Protein AF-0000000084986086 (afdb_homodimer)

Foldseek 3Di:
DVVLVVLVVVLVVLCVVLVLVCVLCVDPQLVVLVVQQVVVPDQQADFLVVSCVSGVDDSVVSVVSLVSCVVSQQWDWDDDPPTIGIDGDHDPVSVVSVVVSVVSVVVSVVPDDPPVDPPVPPD/DVVLVVLVVVLVVLCVLLVLVCVLCVDPQLVVLVVQQVVVPDPQADFLVVSCVSGVDDSVVSVVSLVSCVVSQQWDWDDDPPTIGIDGDHDPVSVVSVVVSVVSVVVSVVPDPPPVDPPVPPD

pLDDT: mean 87.21, std 11.73, range [40.69, 96.69]

Nearest PDB structures (foldseek):
  6j05-assembly1_A  TM=7.414E-01  e=7.200E-05  Acidithiobacillus ferrooxidans
  3pqj-assembly2_C  TM=6.825E-01  e=1.071E-03  Xylella fastidiosa
  3cuo-assembly2_C  TM=6.624E-01  e=1.214E-03  unclassified
  3ov8-assembly1_A  TM=6.265E-01  e=2.006E-03  Archaeoglobus fulgidus
  2nnn-assembly4_G  TM=4.877E-01  e=2.578E-03  Pseudomonas aeruginosa

Organism: NCBI:txid537013

Secondary structure (DSSP, 8-state):
-HHHHHHHHHHHHHHHHTHHHHHHH--HHHHHHHHHHHHTT-TT-B-HHHHHHHSSS-HHHHHHHHHHHHHTTSEEEEEETTEEEEEE---HHHHHHHHHHHHHHHHHHHHS---SSTHHHH-/-HHHHHHHHHHHHHHHHTHHHHHHH--HHHHHHHHHHHHTT-TT-B-HHHHHHHSSS-HHHHHHHHHHHHHTTSEEEEEETTEEEEEE---HHHHHHHHHHHHHHHHHHHHS---SSGGGGG-

InterPro domains:
  IPR001845 HTH ArsR-type DNA-binding domain [PF01022] (48-75)
  IPR001845 HTH ArsR-type DNA-binding domain [PR00778] (22-37)
  IPR001845 HTH ArsR-type DNA-binding domain [PR00778] (58-73)
  IPR001845 HTH ArsR-type DNA-binding domain [PR00778] (73-88)
  IPR001845 HTH ArsR-type DNA-binding domain [PS50987] (11-109)
  IPR001845 HTH ArsR-type DNA-binding dom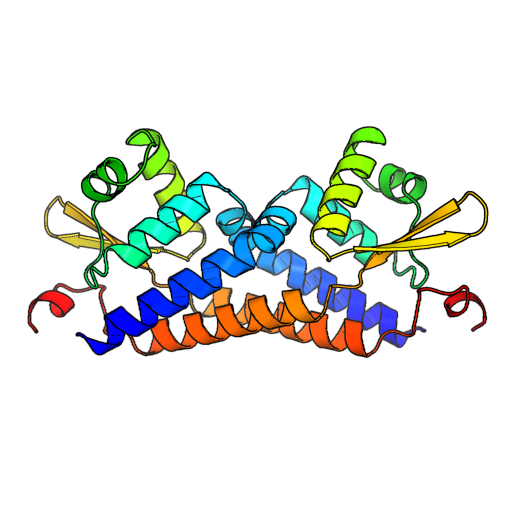ain [SM00418] (20-104)
  IPR011991 ArsR-like helix-turn-helix domain [cd00090] (22-107)
  IPR036388 Winged helix-like DNA-binding domain superfamily [G3DSA:1.10.10.10] (2-119)
  IPR036390 Winged helix DNA-binding domain superfamily [SSF46785] (15-91)
  IPR051081 HTH-type Metal-responsive Transcriptional Regulators [PTHR33154] (16-106)

Sequence (246 aa):
MSDHNEEIRQLAKEFESCQKILLALGDENRQHLMLEMMRMEDCGGVRVGTITEKTNLSRPAVSHHIQILKDAGILKMRREGTKNYYYFDADMDSLNRLLQMLEHAKRVMESLPDRSGNTCLQKMSDHNEEIRQLAKEFESCQKILLALGDENRQHLMLEMMRMEDCGGVRVGTITEKTNLSRPAVSHHIQILKDAGILKMRREGTKNYYYFDADMDSLNRLLQMLEHAKRVMESLPDRSGNTCLQK

Solvent-accessible surface area (backbone atoms only — not comparable to full-atom values): 13386 Å² total; per-residue (Å²): 116,72,66,59,41,53,54,38,44,53,48,40,54,45,47,62,74,37,45,61,50,34,39,52,55,16,34,72,68,45,43,49,50,50,44,52,56,41,66,64,59,48,78,64,26,47,35,69,69,60,52,27,72,76,42,97,49,53,60,68,55,48,53,5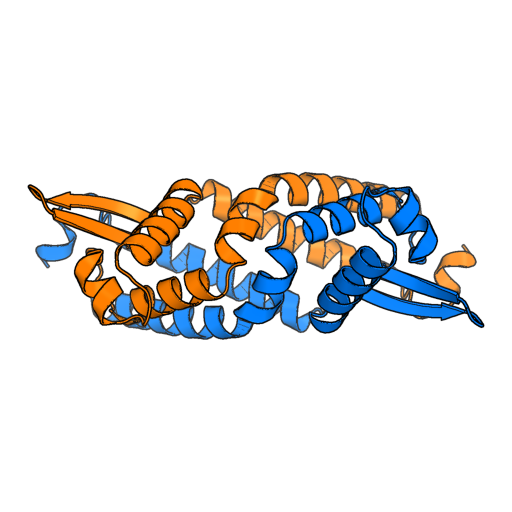0,45,50,50,48,34,32,74,51,28,42,30,40,74,28,74,56,90,93,44,59,22,37,32,85,43,57,38,61,66,60,51,49,50,45,51,51,40,52,53,49,49,52,51,51,56,70,67,48,74,73,47,75,53,79,53,57,69,74,108,118,72,66,59,41,52,52,38,44,54,48,40,54,45,47,62,74,37,45,62,49,36,39,52,54,17,34,72,67,46,44,49,50,50,44,52,56,41,66,63,59,49,79,63,26,45,36,68,68,60,52,28,73,74,41,97,49,53,60,69,55,46,53,49,45,50,49,49,32,34,75,52,29,41,30,41,76,27,74,56,91,92,42,58,23,38,33,84,45,59,38,62,66,61,53,47,50,44,51,50,40,53,53,49,50,53,51,51,54,70,66,49,74,74,46,75,51,78,54,56,71,74,108

Structure (mmCIF, N/CA/C/O backbone):
data_AF-0000000084986086-model_v1
#
loop_
_entity.id
_entity.type
_entity.pdbx_description
1 polymer 'Transcriptional regulator, ArsR family'
#
loop_
_atom_site.group_PDB
_atom_site.id
_atom_site.type_symbol
_atom_site.label_atom_id
_atom_site.label_alt_id
_atom_site.label_comp_id
_atom_site.label_asym_id
_atom_site.label_entity_id
_atom_site.label_seq_id
_atom_site.pdbx_PDB_ins_code
_atom_site.Cartn_x
_atom_site.Cartn_y
_atom_site.Cartn_z
_atom_site.occupancy
_atom_site.B_iso_or_equiv
_atom_site.auth_seq_id
_atom_site.auth_comp_id
_atom_site.auth_asym_id
_atom_site.auth_atom_id
_atom_site.pdbx_PDB_model_num
ATOM 1 N N . MET A 1 1 ? -13.336 19.875 17.719 1 47.59 1 MET A N 1
ATOM 2 C CA . MET A 1 1 ? -11.914 19.906 17.406 1 47.59 1 MET A CA 1
ATOM 3 C C . MET A 1 1 ? -11.188 18.719 18.016 1 47.59 1 MET A C 1
ATOM 5 O O . MET A 1 1 ? -10.312 18.125 17.375 1 47.59 1 MET A O 1
ATOM 9 N N . SER A 1 2 ? -11.617 18.422 19.375 1 57.56 2 SER A N 1
ATOM 10 C CA . SER A 1 2 ? -11.047 17.406 20.25 1 57.56 2 SER A CA 1
ATOM 11 C C . SER A 1 2 ? -11.25 16 19.688 1 57.56 2 SER A C 1
ATOM 13 O O . SER A 1 2 ? -10.312 15.203 19.656 1 57.56 2 SER A O 1
ATOM 15 N N . ASP A 1 3 ? -12.453 15.859 19.062 1 69.81 3 ASP A N 1
ATOM 16 C CA . ASP A 1 3 ? -12.906 14.531 18.656 1 69.81 3 ASP A CA 1
ATOM 17 C C . ASP A 1 3 ? -12.219 14.078 17.375 1 69.81 3 ASP A C 1
ATOM 19 O O . ASP A 1 3 ? -11.836 12.914 17.25 1 69.81 3 ASP A O 1
ATOM 23 N N . HIS A 1 4 ? -11.867 15.109 16.641 1 75.81 4 HIS A N 1
ATOM 24 C CA . HIS A 1 4 ? -11.227 14.734 15.383 1 75.81 4 HIS A CA 1
ATOM 25 C C . HIS A 1 4 ? -9.773 14.32 15.609 1 75.81 4 HIS A C 1
ATOM 27 O O . HIS A 1 4 ? -9.281 13.398 14.953 1 75.81 4 HIS A O 1
ATOM 33 N N . ASN A 1 5 ? -9.25 14.844 16.688 1 78.31 5 ASN A N 1
ATOM 34 C CA . ASN A 1 5 ? -7.871 14.5 17.016 1 78.31 5 ASN A CA 1
ATOM 35 C C . ASN A 1 5 ? -7.746 13.062 17.5 1 78.31 5 ASN A C 1
ATOM 37 O O . ASN A 1 5 ? -6.789 12.367 17.156 1 78.31 5 ASN A O 1
ATOM 41 N N . GLU A 1 6 ? -8.727 12.68 18.203 1 84.56 6 GLU A N 1
ATOM 42 C CA . GLU A 1 6 ? -8.711 11.297 18.688 1 84.56 6 GLU A CA 1
ATOM 43 C C . GLU A 1 6 ? -8.867 10.312 17.531 1 84.56 6 GLU A C 1
ATOM 45 O O . GLU A 1 6 ? -8.242 9.25 17.531 1 84.56 6 GLU A O 1
ATOM 50 N N . GLU A 1 7 ? -9.664 10.641 16.609 1 86.31 7 GLU A N 1
ATOM 51 C CA . GLU A 1 7 ? -9.883 9.781 15.453 1 86.31 7 GLU A CA 1
ATOM 52 C C . GLU A 1 7 ? -8.617 9.648 14.609 1 86.31 7 GLU A C 1
ATOM 54 O O . GLU A 1 7 ? -8.312 8.57 14.109 1 86.31 7 GLU A O 1
ATOM 59 N N . ILE A 1 8 ? -7.922 10.719 14.547 1 85.69 8 ILE A N 1
ATOM 60 C CA . ILE A 1 8 ? -6.695 10.703 13.766 1 85.69 8 ILE A CA 1
ATOM 61 C C . ILE A 1 8 ? -5.625 9.891 14.484 1 85.69 8 ILE A C 1
ATOM 63 O O . ILE A 1 8 ? -4.855 9.164 13.859 1 85.69 8 ILE A O 1
ATOM 67 N N . ARG A 1 9 ? -5.629 10 15.797 1 88.19 9 ARG A N 1
ATOM 68 C CA . ARG A 1 9 ? -4.691 9.211 16.594 1 88.19 9 ARG A CA 1
ATOM 69 C C . ARG A 1 9 ? -4.953 7.715 16.422 1 88.19 9 ARG A C 1
ATOM 71 O O . ARG A 1 9 ? -4.016 6.922 16.328 1 88.19 9 ARG A O 1
ATOM 78 N N . GLN A 1 10 ? -6.195 7.344 16.484 1 91.12 10 GLN A N 1
ATOM 79 C CA . GLN A 1 10 ? -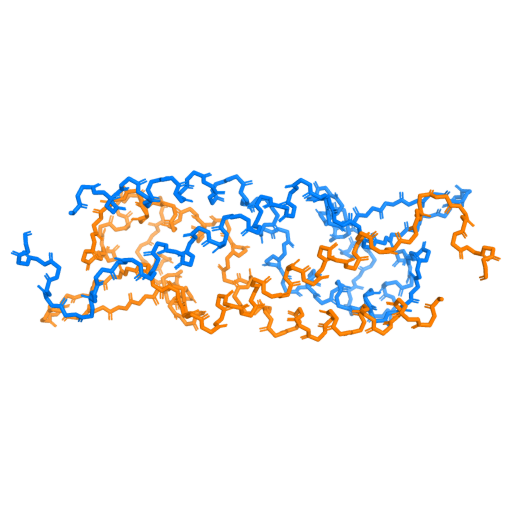6.559 5.945 16.281 1 91.12 10 GLN A CA 1
ATOM 80 C C . GLN A 1 10 ? -6.176 5.473 14.891 1 91.12 10 GLN A C 1
ATOM 82 O O . GLN A 1 10 ? -5.715 4.344 14.711 1 91.12 10 GLN A O 1
ATOM 87 N N . LEU A 1 11 ? -6.402 6.359 13.977 1 91.69 11 LEU A N 1
ATOM 88 C CA . LEU A 1 11 ? -6.035 6.039 12.602 1 91.69 11 LEU A CA 1
ATOM 89 C C . LEU A 1 11 ? -4.531 5.828 12.477 1 91.69 11 LEU A C 1
ATOM 91 O O . LEU A 1 11 ? -4.082 4.941 11.75 1 91.69 11 LEU A O 1
ATOM 95 N N . ALA A 1 12 ? -3.771 6.605 13.203 1 91.75 12 ALA A N 1
ATOM 96 C CA . ALA A 1 12 ? -2.318 6.469 13.195 1 91.75 12 ALA A CA 1
ATOM 97 C C . ALA A 1 12 ? -1.894 5.102 13.727 1 91.75 12 ALA A C 1
ATOM 99 O O . ALA A 1 12 ? -0.984 4.473 13.18 1 91.75 12 ALA A O 1
ATOM 100 N N . LYS A 1 13 ? -2.551 4.637 14.734 1 94.12 13 LYS A N 1
ATOM 101 C CA . LYS A 1 13 ? -2.262 3.32 15.297 1 94.12 13 LYS A CA 1
ATOM 102 C C . LYS A 1 13 ? -2.598 2.213 14.297 1 94.12 13 LYS A C 1
ATOM 104 O O . LYS A 1 13 ? -1.839 1.253 14.148 1 94.12 13 LYS A O 1
ATOM 109 N N . GLU A 1 14 ? -3.707 2.34 13.688 1 94.88 14 GLU A N 1
ATOM 110 C CA . GLU A 1 14 ? -4.117 1.375 12.68 1 94.88 14 GLU A CA 1
ATOM 111 C C . GLU A 1 14 ? -3.137 1.355 11.508 1 94.88 14 GLU A C 1
ATOM 113 O O . GLU A 1 14 ? -2.777 0.286 11.008 1 94.88 14 GLU A O 1
ATOM 118 N N . PHE A 1 15 ? -2.721 2.518 11.133 1 94.06 15 PHE A N 1
ATOM 119 C CA . PHE A 1 15 ? -1.751 2.631 10.047 1 94.06 15 PHE A CA 1
ATOM 120 C C . PHE A 1 15 ? -0.449 1.927 10.414 1 94.06 15 PHE A C 1
ATOM 122 O O . PHE A 1 15 ? 0.109 1.188 9.594 1 94.06 15 PHE A O 1
ATOM 129 N N . GLU A 1 16 ? -0.047 2.127 11.578 1 94.25 16 GLU A N 1
ATOM 130 C CA . GLU A 1 16 ? 1.182 1.502 12.062 1 94.25 16 GLU A CA 1
ATOM 131 C C . GLU A 1 16 ? 1.095 -0.019 11.984 1 94.25 16 GLU A C 1
ATOM 133 O O . GLU A 1 16 ? 2.074 -0.686 11.641 1 94.25 16 GLU A O 1
ATOM 138 N N . SER A 1 17 ? -0.02 -0.532 12.219 1 94.06 17 SER A N 1
ATOM 139 C CA . SER A 1 17 ? -0.217 -1.979 12.211 1 94.06 17 SER A CA 1
ATOM 140 C C . SER A 1 17 ? -0.244 -2.523 10.781 1 94.06 17 SER A C 1
ATOM 142 O O . SER A 1 17 ? -0.13 -3.732 10.578 1 94.06 17 SER A O 1
ATOM 144 N N . CYS A 1 18 ? -0.382 -1.659 9.789 1 94.5 18 CYS A N 1
ATOM 145 C CA . CYS A 1 18 ? -0.496 -2.094 8.398 1 94.5 18 CYS A CA 1
ATOM 146 C C . CYS A 1 18 ? 0.783 -1.793 7.629 1 94.5 18 CYS A C 1
ATOM 148 O O . CYS A 1 18 ? 0.854 -2.025 6.418 1 94.5 18 CYS A O 1
ATOM 150 N N . GLN A 1 19 ? 1.802 -1.283 8.258 1 93.44 19 GLN A N 1
ATOM 151 C CA . GLN A 1 19 ? 3 -0.808 7.574 1 93.44 19 GLN A CA 1
ATOM 152 C C . GLN A 1 19 ? 3.682 -1.938 6.809 1 93.44 19 GLN A C 1
ATOM 154 O O . GLN A 1 19 ? 4.133 -1.745 5.68 1 93.44 19 GLN A O 1
ATOM 159 N N . LYS A 1 20 ? 3.695 -3.141 7.371 1 91.5 20 LYS A N 1
ATOM 160 C CA . LYS A 1 20 ? 4.414 -4.258 6.766 1 91.5 20 LYS A CA 1
ATOM 161 C C . LYS A 1 20 ? 3.797 -4.648 5.426 1 91.5 20 LYS A C 1
ATOM 163 O O . LYS A 1 20 ? 4.512 -4.816 4.434 1 91.5 20 LYS A O 1
ATOM 168 N N . ILE A 1 21 ? 2.527 -4.812 5.41 1 93.44 21 ILE A N 1
ATOM 169 C CA . ILE A 1 21 ? 1.851 -5.227 4.184 1 93.44 21 ILE A CA 1
ATOM 170 C C . ILE A 1 21 ? 1.939 -4.109 3.146 1 93.44 21 ILE A C 1
ATOM 172 O O . ILE A 1 21 ? 2.098 -4.375 1.952 1 93.44 21 ILE A O 1
ATOM 176 N N . LEU A 1 22 ? 1.859 -2.867 3.586 1 95.19 22 LEU A N 1
ATOM 177 C CA . LEU A 1 22 ? 1.963 -1.745 2.658 1 95.19 22 LEU A CA 1
ATOM 178 C C . LEU A 1 22 ? 3.365 -1.656 2.066 1 95.19 22 LEU A C 1
ATOM 180 O O . LEU A 1 22 ? 3.525 -1.353 0.881 1 95.19 22 LEU A O 1
ATOM 184 N N . LEU A 1 23 ? 4.324 -1.955 2.883 1 95.25 23 LEU A N 1
ATOM 185 C CA . LEU A 1 23 ? 5.699 -1.984 2.396 1 95.25 23 LEU A CA 1
ATOM 186 C C . LEU A 1 23 ? 5.879 -3.07 1.341 1 95.25 23 LEU A C 1
ATOM 188 O O . LEU A 1 23 ? 6.52 -2.844 0.312 1 95.25 23 LEU A O 1
ATOM 192 N N . ALA A 1 24 ? 5.34 -4.16 1.603 1 94.5 24 ALA A N 1
ATOM 193 C CA . ALA A 1 24 ? 5.453 -5.281 0.674 1 94.5 24 ALA A CA 1
ATOM 194 C C . ALA A 1 24 ? 4.789 -4.957 -0.662 1 94.5 24 ALA A C 1
ATOM 196 O O . ALA A 1 24 ? 5.309 -5.312 -1.723 1 94.5 24 ALA A O 1
ATOM 197 N N . LEU A 1 25 ? 3.729 -4.246 -0.643 1 94.19 25 LEU A N 1
ATOM 198 C CA . LEU A 1 25 ? 2.963 -3.93 -1.845 1 94.19 25 LEU A CA 1
ATOM 199 C C . LEU A 1 25 ? 3.52 -2.691 -2.535 1 94.19 25 LEU A C 1
ATOM 201 O O . LEU A 1 25 ? 3.133 -2.377 -3.664 1 94.19 25 LEU A O 1
ATOM 205 N N . GLY A 1 26 ? 4.43 -1.999 -1.863 1 95.06 26 GLY A N 1
ATOM 206 C CA . GLY A 1 26 ? 4.867 -0.69 -2.32 1 95.06 26 GLY A CA 1
ATOM 207 C C . GLY A 1 26 ? 6.137 -0.741 -3.146 1 95.06 26 GLY A C 1
ATOM 208 O O . GLY A 1 26 ? 6.918 0.214 -3.154 1 95.06 26 GLY A O 1
ATOM 209 N N . ASP A 1 27 ? 6.434 -1.743 -3.803 1 94.69 27 ASP A N 1
ATOM 210 C CA . ASP A 1 27 ? 7.586 -1.892 -4.684 1 94.69 27 ASP A CA 1
ATOM 211 C C . ASP A 1 27 ? 7.145 -2.168 -6.121 1 94.69 27 ASP A C 1
ATOM 213 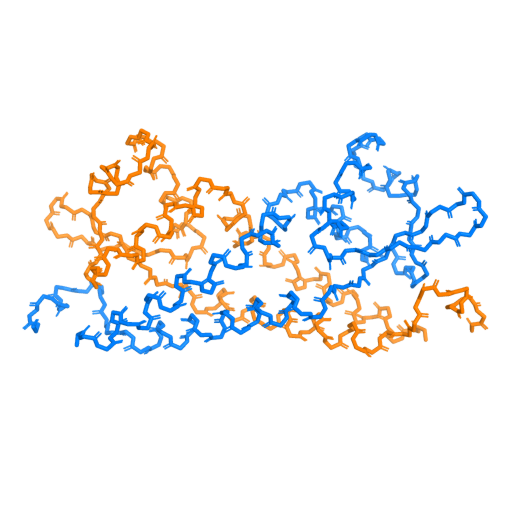O O . ASP A 1 27 ? 6.344 -3.072 -6.367 1 94.69 27 ASP A O 1
ATOM 217 N N . GLU A 1 28 ? 7.742 -1.386 -7.031 1 93.31 28 GLU A N 1
ATOM 218 C CA . GLU A 1 28 ? 7.301 -1.456 -8.422 1 93.31 28 GLU A CA 1
ATOM 219 C C . GLU A 1 28 ? 7.547 -2.842 -9.008 1 93.31 28 GLU A C 1
ATOM 221 O O . GLU A 1 28 ? 6.68 -3.4 -9.68 1 93.31 28 GLU A O 1
ATOM 226 N N . ASN A 1 29 ? 8.695 -3.363 -8.828 1 93.25 29 ASN A N 1
ATOM 227 C CA . ASN A 1 29 ? 9.023 -4.684 -9.359 1 93.25 29 ASN A CA 1
ATOM 228 C C . ASN A 1 29 ? 8.156 -5.77 -8.734 1 93.25 29 ASN A C 1
ATOM 230 O O . ASN A 1 29 ? 7.711 -6.691 -9.422 1 93.25 29 ASN A O 1
ATOM 234 N N . ARG A 1 30 ? 8 -5.656 -7.504 1 93.94 30 ARG A N 1
ATOM 235 C CA . ARG A 1 30 ? 7.168 -6.629 -6.812 1 93.94 30 ARG A CA 1
ATOM 236 C C . ARG A 1 30 ? 5.719 -6.547 -7.285 1 93.94 30 ARG A C 1
ATOM 238 O O . ARG A 1 30 ? 5.043 -7.57 -7.414 1 93.94 30 ARG A O 1
ATOM 245 N N . GLN A 1 31 ? 5.219 -5.348 -7.484 1 93.75 31 GLN A N 1
ATOM 246 C CA . GLN A 1 31 ? 3.875 -5.184 -8.031 1 93.75 31 GLN A CA 1
ATOM 247 C C . GLN A 1 31 ? 3.766 -5.816 -9.414 1 93.75 31 GLN A C 1
ATOM 249 O O . GLN A 1 31 ? 2.764 -6.461 -9.734 1 93.75 31 GLN A O 1
ATOM 254 N N . HIS A 1 32 ? 4.75 -5.582 -10.156 1 92.25 32 HIS A N 1
ATOM 255 C CA . HIS A 1 32 ? 4.766 -6.184 -11.492 1 92.25 32 HIS A CA 1
ATOM 256 C C . HIS A 1 32 ? 4.738 -7.703 -11.406 1 92.25 32 HIS A C 1
ATOM 258 O O . HIS A 1 32 ? 3.988 -8.359 -12.133 1 92.25 32 HIS A O 1
ATOM 264 N N . LEU A 1 33 ? 5.531 -8.203 -10.594 1 92.94 33 LEU A N 1
ATOM 265 C CA . LEU A 1 33 ? 5.578 -9.648 -10.375 1 92.94 33 LEU A CA 1
ATOM 266 C C . LEU A 1 33 ? 4.207 -10.18 -9.977 1 92.94 33 LEU A C 1
ATOM 268 O O . LEU A 1 33 ? 3.746 -11.188 -10.516 1 92.94 33 LEU A O 1
ATOM 272 N N . MET A 1 34 ? 3.586 -9.539 -9.078 1 91.12 34 MET A N 1
ATOM 273 C CA . MET A 1 34 ? 2.26 -9.938 -8.617 1 91.12 34 MET A CA 1
ATOM 274 C C . MET A 1 34 ? 1.258 -9.93 -9.766 1 91.12 34 MET A C 1
ATOM 276 O O . MET A 1 34 ? 0.467 -10.859 -9.914 1 91.12 34 MET A O 1
ATOM 280 N N . LEU A 1 35 ? 1.308 -8.891 -10.547 1 91.19 35 LEU A N 1
ATOM 281 C CA . LEU A 1 35 ? 0.401 -8.766 -11.68 1 91.19 35 LEU A CA 1
ATOM 282 C C . LEU A 1 35 ? 0.6 -9.922 -12.656 1 91.19 35 LEU A C 1
ATOM 284 O O . LEU A 1 35 ? -0.373 -10.523 -13.117 1 91.19 35 LEU A O 1
ATOM 288 N N . GLU A 1 36 ? 1.825 -10.25 -12.914 1 90.06 36 GLU A N 1
ATOM 289 C CA . GLU A 1 36 ? 2.127 -11.359 -13.82 1 90.06 36 GLU A CA 1
ATOM 290 C C . GLU A 1 36 ? 1.617 -12.68 -13.258 1 90.06 36 GLU A C 1
ATOM 292 O O . GLU A 1 36 ? 1.067 -13.5 -13.992 1 90.06 36 GLU A O 1
ATOM 2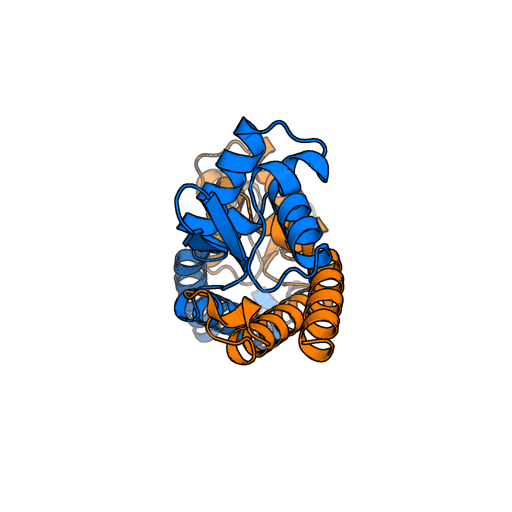97 N N . MET A 1 37 ? 1.806 -12.891 -12.031 1 89.38 37 MET A N 1
ATOM 298 C CA . MET A 1 37 ? 1.32 -14.109 -11.383 1 89.38 37 MET A CA 1
ATOM 299 C C . MET A 1 37 ? -0.197 -14.219 -11.5 1 89.38 37 MET A C 1
ATOM 301 O O . MET A 1 37 ? -0.727 -15.297 -11.766 1 89.38 37 MET A O 1
ATOM 305 N N . MET A 1 38 ? -0.85 -13.133 -11.273 1 86.31 38 MET A N 1
ATOM 306 C CA . MET A 1 38 ? -2.307 -13.117 -11.359 1 86.31 38 MET A CA 1
ATOM 307 C C . MET A 1 38 ? -2.775 -13.422 -12.781 1 86.31 38 MET A C 1
ATOM 309 O O . MET A 1 38 ? -3.785 -14.102 -12.969 1 86.31 38 MET A O 1
ATOM 313 N N . ARG A 1 39 ? -2.043 -13 -13.688 1 85.56 39 ARG A N 1
ATOM 314 C CA . ARG A 1 39 ? -2.418 -13.156 -15.086 1 85.56 39 ARG A CA 1
ATOM 315 C C . ARG A 1 39 ? -2.172 -14.586 -15.562 1 85.56 39 ARG A C 1
ATOM 317 O O . ARG A 1 39 ? -2.762 -15.031 -16.547 1 85.56 39 ARG A O 1
ATOM 324 N N . MET A 1 40 ? -1.286 -15.305 -14.984 1 83.75 40 MET A N 1
ATOM 325 C CA . MET A 1 40 ? -0.974 -16.688 -15.359 1 83.75 40 MET A CA 1
ATOM 326 C C . MET A 1 40 ? -2.137 -17.609 -15.023 1 83.75 40 MET A C 1
ATOM 328 O O . MET A 1 40 ? -2.236 -18.703 -15.578 1 83.75 40 MET A O 1
ATOM 332 N N . GLU A 1 41 ? -3.082 -17.234 -14.281 1 70.12 41 GLU A N 1
ATOM 333 C CA . GLU A 1 41 ? -4.344 -17.922 -13.992 1 70.12 41 GLU A CA 1
ATOM 334 C C . GLU A 1 41 ? -4.105 -19.359 -13.531 1 70.12 41 GLU A C 1
ATOM 336 O O . GLU A 1 41 ? -4.84 -20.266 -13.922 1 70.12 41 GLU A O 1
ATOM 341 N N . ASP A 1 42 ? -3.006 -19.625 -12.906 1 75.81 42 ASP A N 1
ATOM 342 C CA . ASP A 1 42 ? -2.762 -20.953 -12.375 1 75.81 42 ASP A CA 1
ATOM 343 C C . ASP A 1 42 ? -3.213 -21.062 -10.922 1 75.81 42 ASP A C 1
ATOM 345 O O . ASP A 1 42 ? -2.533 -20.578 -10.016 1 75.81 42 ASP A O 1
ATOM 349 N N . CYS A 1 43 ? -4.289 -21.688 -10.719 1 69.94 43 CYS A N 1
ATOM 350 C CA . CYS A 1 43 ? -4.91 -21.781 -9.406 1 69.94 43 CYS A CA 1
ATOM 351 C C . CYS A 1 43 ? -4.016 -22.547 -8.43 1 69.94 43 CYS A C 1
ATOM 353 O O . CYS A 1 43 ? -4.027 -22.266 -7.23 1 69.94 43 CYS A O 1
ATOM 355 N N . GLY A 1 44 ? -3.252 -23.422 -8.969 1 77.12 44 GLY A N 1
ATOM 356 C CA . GLY A 1 44 ? -2.404 -24.234 -8.102 1 77.12 44 GLY A CA 1
ATOM 357 C C . GLY A 1 44 ? -1.1 -23.547 -7.742 1 77.12 44 GLY A C 1
ATOM 358 O O . GLY A 1 44 ? -0.279 -24.109 -7.016 1 77.12 44 GLY A O 1
ATOM 359 N N . GLY A 1 45 ? -0.936 -22.406 -8.258 1 87.5 45 GLY A N 1
ATOM 360 C CA . GLY A 1 45 ? 0.288 -21.688 -7.961 1 87.5 45 GLY A CA 1
ATOM 361 C C . GLY A 1 45 ? 1.305 -21.734 -9.086 1 87.5 45 GLY A C 1
ATOM 362 O O . GLY A 1 45 ? 1.16 -22.531 -10.023 1 87.5 45 GLY A O 1
ATOM 363 N N . VAL A 1 46 ? 2.248 -20.891 -8.984 1 90.25 46 VAL A N 1
ATOM 364 C CA . VAL A 1 46 ? 3.254 -20.734 -10.031 1 90.25 46 VAL A CA 1
ATOM 365 C C . VAL A 1 46 ? 4.645 -20.969 -9.445 1 90.25 46 VAL A C 1
ATOM 367 O O . VAL A 1 46 ? 4.91 -20.609 -8.297 1 90.25 46 VAL A O 1
ATOM 370 N N . ARG A 1 47 ? 5.5 -21.547 -10.281 1 92.75 47 ARG A N 1
ATOM 371 C CA . ARG A 1 47 ? 6.871 -21.797 -9.852 1 92.75 47 ARG A CA 1
ATOM 372 C C . ARG A 1 47 ? 7.758 -20.594 -10.102 1 92.75 47 ARG A C 1
ATOM 374 O O . ARG A 1 47 ? 7.5 -19.797 -11.016 1 92.75 47 ARG A O 1
ATOM 381 N N . VAL A 1 48 ? 8.828 -20.484 -9.258 1 93.75 48 VAL A N 1
ATOM 382 C CA . VAL A 1 48 ? 9.75 -19.359 -9.359 1 93.75 48 VAL A CA 1
ATOM 383 C C . VAL A 1 48 ? 10.32 -19.281 -10.773 1 93.75 48 VAL A C 1
ATOM 385 O O . VAL A 1 48 ? 10.445 -18.188 -11.336 1 93.75 48 VAL A O 1
ATOM 388 N N . GLY A 1 49 ? 10.625 -20.438 -11.336 1 93.38 49 GLY A N 1
ATOM 389 C CA . GLY A 1 49 ? 11.164 -20.469 -12.688 1 93.38 49 GLY A CA 1
ATOM 390 C C . GLY A 1 49 ? 10.219 -19.891 -13.727 1 93.38 49 GLY A C 1
ATOM 391 O O . GLY A 1 49 ? 10.641 -19.141 -14.609 1 93.38 49 GLY A O 1
ATOM 392 N N . THR A 1 50 ? 8.977 -20.266 -13.656 1 92.25 50 THR A N 1
ATOM 393 C CA . THR A 1 50 ? 7.965 -19.766 -14.578 1 92.25 50 THR A CA 1
ATOM 394 C C . THR A 1 50 ? 7.797 -18.266 -14.438 1 92.25 50 THR A C 1
ATOM 396 O O . THR A 1 50 ? 7.695 -17.547 -15.438 1 92.25 50 THR A O 1
ATOM 399 N N . ILE A 1 51 ? 7.793 -17.75 -13.219 1 91.62 51 ILE A N 1
ATOM 400 C CA . ILE A 1 51 ? 7.672 -16.328 -12.945 1 91.62 51 ILE A CA 1
ATOM 401 C C . ILE A 1 51 ? 8.859 -15.57 -13.539 1 91.62 51 ILE A C 1
ATOM 403 O O . ILE A 1 51 ? 8.695 -14.516 -14.156 1 91.62 51 ILE A O 1
ATOM 407 N N . THR A 1 52 ? 10.008 -16.141 -13.383 1 94.06 52 THR A N 1
ATOM 408 C CA . THR A 1 52 ? 11.227 -15.539 -13.898 1 94.06 52 THR A CA 1
ATOM 409 C C . THR A 1 52 ? 11.156 -15.375 -15.414 1 94.06 52 THR A C 1
ATOM 411 O O . THR A 1 52 ? 11.555 -14.336 -15.945 1 94.06 52 THR A O 1
ATOM 414 N N . GLU A 1 53 ? 10.625 -16.312 -16.078 1 92.56 53 GLU A N 1
ATOM 415 C CA . GLU A 1 53 ? 10.508 -16.297 -17.547 1 92.56 53 GLU A CA 1
ATOM 416 C C . GLU A 1 53 ? 9.547 -15.211 -18 1 92.56 53 GLU A C 1
ATOM 418 O O . GLU A 1 53 ? 9.711 -14.641 -19.078 1 92.56 53 GLU A O 1
ATOM 423 N N . LYS A 1 54 ? 8.617 -14.891 -17.172 1 89.94 54 LYS A N 1
ATOM 424 C CA . LYS A 1 54 ? 7.57 -13.953 -17.562 1 89.94 54 LYS A CA 1
ATOM 425 C C . LYS A 1 54 ? 7.895 -12.531 -17.109 1 89.94 54 LYS A C 1
ATOM 427 O O . LYS A 1 54 ? 7.156 -11.594 -17.406 1 89.94 54 LYS A O 1
ATOM 432 N N . THR A 1 55 ? 8.898 -12.422 -16.344 1 89.75 55 THR A N 1
ATOM 433 C CA . THR A 1 55 ? 9.312 -11.109 -15.867 1 89.75 55 THR A CA 1
ATOM 434 C C . THR A 1 55 ? 10.703 -10.758 -16.375 1 89.75 55 THR A C 1
ATOM 436 O O . THR A 1 55 ? 11.414 -11.625 -16.891 1 89.75 55 THR A O 1
ATOM 439 N N . ASN A 1 56 ? 11.062 -9.586 -16.359 1 88.94 56 ASN A N 1
ATOM 440 C CA . ASN A 1 56 ? 12.391 -9.148 -16.766 1 88.94 56 ASN A CA 1
ATOM 441 C C . ASN A 1 56 ? 13.352 -9.117 -15.578 1 88.94 56 ASN A C 1
ATOM 443 O O . ASN A 1 56 ? 14.367 -8.414 -15.609 1 88.94 56 ASN A O 1
ATOM 447 N N . LEU A 1 57 ? 13.133 -9.867 -14.594 1 92.38 57 LEU A N 1
ATOM 448 C CA . LEU A 1 57 ? 13.953 -9.922 -13.391 1 92.38 57 LEU A CA 1
ATOM 449 C C . LEU A 1 57 ? 14.789 -11.195 -13.352 1 92.38 57 LEU A C 1
ATOM 451 O O . LEU A 1 57 ? 14.414 -12.203 -13.961 1 92.38 57 LEU A O 1
ATOM 455 N N . SER A 1 58 ? 15.898 -11.094 -12.672 1 95.06 58 SER A N 1
ATOM 456 C CA . SER A 1 58 ? 16.703 -12.281 -12.453 1 95.06 58 SER A CA 1
ATOM 457 C C . SER A 1 58 ? 16.016 -13.25 -11.492 1 95.06 58 SER A C 1
ATOM 459 O O . SER A 1 58 ? 15.141 -12.852 -10.727 1 95.06 58 SER A O 1
ATOM 461 N N . ARG A 1 59 ? 16.406 -14.516 -11.523 1 95.62 59 ARG A N 1
ATOM 462 C CA . ARG A 1 59 ? 15.828 -15.531 -10.641 1 95.62 59 ARG A CA 1
ATOM 463 C C . ARG A 1 59 ? 16.062 -15.18 -9.18 1 95.62 59 ARG A C 1
ATOM 465 O O . ARG A 1 59 ? 15.156 -15.289 -8.352 1 95.62 59 ARG A O 1
ATOM 472 N N . PRO A 1 60 ? 17.266 -14.695 -8.82 1 96.19 60 PRO A N 1
ATOM 473 C CA . PRO A 1 60 ? 17.453 -14.297 -7.418 1 96.19 60 PRO A CA 1
ATOM 474 C C . PRO A 1 60 ? 16.516 -13.164 -7 1 96.19 60 PRO A C 1
ATOM 476 O O . PRO A 1 60 ? 16.016 -13.156 -5.871 1 96.19 60 PRO A O 1
ATOM 479 N N . ALA A 1 61 ? 16.344 -12.188 -7.867 1 95.81 61 ALA A N 1
ATOM 480 C CA . ALA A 1 61 ? 15.453 -11.07 -7.57 1 95.81 61 ALA A CA 1
ATOM 481 C C . ALA A 1 61 ? 14.016 -11.555 -7.402 1 95.81 61 ALA A C 1
ATOM 483 O O . ALA A 1 61 ? 13.32 -11.141 -6.473 1 95.81 61 ALA A O 1
ATOM 484 N N . VAL A 1 62 ? 13.578 -12.398 -8.328 1 96.31 62 VAL A N 1
ATOM 485 C CA . VAL A 1 62 ? 12.234 -12.961 -8.25 1 96.31 62 VAL A CA 1
ATOM 486 C C . VAL A 1 62 ? 12.055 -13.703 -6.93 1 96.31 62 VAL A C 1
ATOM 488 O O . VAL A 1 62 ? 11.062 -13.516 -6.23 1 96.31 62 VAL A O 1
ATOM 491 N N . SER A 1 63 ? 13.008 -14.531 -6.59 1 96.25 63 SER A N 1
ATOM 492 C CA . SER A 1 63 ? 12.945 -15.281 -5.34 1 96.25 63 SER A CA 1
ATOM 493 C C . SER A 1 63 ? 12.859 -14.352 -4.137 1 96.25 63 SER A C 1
ATOM 495 O O . SER A 1 63 ? 12.078 -14.594 -3.215 1 96.25 63 SER A O 1
ATOM 497 N N . HIS A 1 64 ? 13.617 -13.32 -4.207 1 96.69 64 HIS A N 1
ATOM 498 C CA . HIS A 1 64 ? 13.617 -12.336 -3.125 1 96.69 64 HIS A CA 1
ATOM 499 C C . HIS A 1 64 ? 12.25 -11.688 -2.979 1 96.69 64 HIS A C 1
ATOM 501 O O . HIS A 1 64 ? 11.711 -11.602 -1.871 1 96.69 64 HIS A O 1
ATOM 507 N N . HIS A 1 65 ? 11.711 -11.219 -4.047 1 96.12 65 HIS A N 1
ATOM 508 C CA . HIS A 1 65 ? 10.414 -10.562 -4.023 1 96.12 65 HIS A CA 1
ATOM 509 C C . HIS A 1 65 ? 9.32 -11.523 -3.557 1 96.12 65 HIS A C 1
ATOM 511 O O . HIS A 1 65 ? 8.43 -11.133 -2.791 1 96.12 65 HIS A O 1
ATOM 517 N N . ILE A 1 66 ? 9.391 -12.719 -3.973 1 95.69 66 ILE A N 1
ATOM 518 C CA . ILE A 1 66 ? 8.43 -13.742 -3.578 1 95.69 66 ILE A CA 1
ATOM 519 C C . ILE A 1 66 ? 8.5 -13.961 -2.068 1 95.69 66 ILE A C 1
ATOM 521 O O . ILE A 1 66 ? 7.469 -14.047 -1.397 1 95.69 66 ILE A O 1
ATOM 525 N N . GLN A 1 67 ? 9.688 -14.039 -1.569 1 96.38 67 GLN A N 1
ATOM 526 C CA . GLN A 1 67 ? 9.859 -14.234 -0.134 1 96.38 67 GLN A CA 1
ATOM 527 C C . GLN A 1 67 ? 9.258 -13.078 0.659 1 96.38 67 GLN A C 1
ATOM 529 O O . GLN A 1 67 ? 8.617 -13.289 1.689 1 96.38 67 GLN A O 1
ATOM 534 N N . ILE A 1 68 ? 9.492 -11.883 0.246 1 95.81 68 ILE A N 1
ATOM 535 C CA . ILE A 1 68 ? 8.945 -10.695 0.902 1 95.81 68 ILE A CA 1
ATOM 536 C C . ILE A 1 68 ? 7.422 -10.766 0.906 1 95.81 68 ILE A C 1
ATOM 538 O O . ILE A 1 68 ? 6.785 -10.508 1.933 1 95.81 68 ILE A O 1
ATOM 542 N N . LEU A 1 69 ? 6.836 -11.102 -0.22 1 94.69 69 LEU A N 1
ATOM 543 C CA . LEU A 1 69 ? 5.387 -11.195 -0.345 1 94.69 69 LEU A CA 1
ATOM 544 C C . LEU A 1 69 ? 4.832 -12.312 0.537 1 94.69 69 LEU A C 1
ATOM 546 O O . LEU A 1 69 ? 3.785 -12.148 1.164 1 94.69 69 LEU A O 1
ATOM 550 N N . LYS A 1 70 ? 5.551 -13.375 0.583 1 94.12 70 LYS A N 1
ATOM 551 C CA . LYS A 1 70 ? 5.156 -14.492 1.434 1 94.12 70 LYS A CA 1
ATOM 552 C C . LYS A 1 70 ? 5.211 -14.109 2.908 1 94.12 70 LYS A C 1
ATOM 554 O O . LYS A 1 70 ? 4.266 -14.359 3.658 1 94.12 70 LYS A O 1
ATOM 559 N N . ASP A 1 71 ? 6.266 -13.469 3.336 1 93.88 71 ASP A N 1
ATOM 560 C CA . ASP A 1 71 ? 6.453 -13.055 4.723 1 93.88 71 ASP A CA 1
ATOM 561 C C . ASP A 1 71 ? 5.402 -12.031 5.141 1 93.88 71 ASP A C 1
ATOM 563 O O . ASP A 1 71 ? 5.016 -11.961 6.309 1 93.88 71 ASP A O 1
ATOM 567 N N . ALA A 1 72 ? 4.965 -11.289 4.211 1 93 72 ALA A N 1
ATOM 568 C CA . ALA A 1 72 ? 3.951 -10.266 4.469 1 93 72 ALA A CA 1
ATOM 569 C C . ALA A 1 72 ? 2.553 -10.875 4.488 1 93 72 ALA A C 1
ATOM 571 O O . ALA A 1 72 ? 1.569 -10.188 4.77 1 93 72 ALA A O 1
ATOM 572 N N . GLY A 1 73 ? 2.434 -12.125 4.102 1 91.69 73 GLY A N 1
ATOM 573 C CA . GLY A 1 73 ? 1.158 -12.828 4.137 1 91.69 73 GLY A CA 1
ATOM 574 C C . GLY A 1 73 ? 0.347 -12.648 2.867 1 91.69 73 GLY A C 1
ATOM 575 O O . GLY A 1 73 ? -0.874 -12.82 2.875 1 91.69 73 GLY A O 1
ATOM 576 N N . ILE A 1 74 ? 0.915 -12.32 1.819 1 91.5 74 ILE A N 1
ATOM 577 C CA . ILE A 1 74 ? 0.226 -12.07 0.558 1 91.5 74 ILE A CA 1
ATOM 578 C C . ILE A 1 74 ? 0.252 -13.328 -0.303 1 91.5 74 ILE A C 1
ATOM 580 O O . ILE A 1 74 ? -0.739 -13.664 -0.957 1 91.5 74 ILE A O 1
ATOM 584 N N . LEU A 1 75 ? 1.361 -13.969 -0.262 1 92.12 75 LEU A N 1
ATOM 585 C CA . LEU A 1 75 ? 1.502 -15.227 -0.993 1 92.12 75 LEU A CA 1
ATOM 586 C C . LEU A 1 75 ? 1.612 -16.406 -0.032 1 92.12 75 LEU A C 1
ATOM 588 O O . LEU A 1 75 ? 2.115 -16.25 1.084 1 92.12 75 LEU A O 1
ATOM 592 N N . LYS A 1 76 ? 1.19 -17.5 -0.486 1 91.25 76 LYS A N 1
ATOM 593 C CA . LYS A 1 76 ? 1.428 -18.781 0.175 1 91.25 76 LYS A CA 1
ATOM 594 C C . LYS A 1 76 ? 2.191 -19.734 -0.737 1 91.25 76 LYS A C 1
ATOM 596 O O . LYS A 1 76 ? 2.363 -19.453 -1.927 1 91.25 76 LYS A O 1
ATOM 601 N N . MET A 1 77 ? 2.654 -20.766 -0.066 1 92.06 77 MET A N 1
ATOM 602 C CA . MET A 1 77 ? 3.471 -21.719 -0.813 1 92.06 77 MET A CA 1
ATOM 603 C C . MET A 1 77 ? 3.018 -23.156 -0.544 1 92.06 77 MET A C 1
ATOM 605 O O . MET A 1 77 ? 2.711 -23.516 0.595 1 92.06 77 MET A O 1
ATOM 609 N N . ARG A 1 78 ? 2.875 -23.906 -1.547 1 90.19 78 ARG A N 1
ATOM 610 C CA . ARG A 1 78 ? 2.684 -25.344 -1.421 1 90.19 78 ARG A CA 1
ATOM 611 C C . ARG A 1 78 ? 3.84 -26.109 -2.057 1 90.19 78 ARG A C 1
ATOM 613 O O . ARG A 1 78 ? 4.43 -25.656 -3.035 1 90.19 78 ARG A O 1
ATOM 620 N N . ARG A 1 79 ? 4.035 -27.281 -1.48 1 90.5 79 ARG A N 1
ATOM 621 C CA . ARG A 1 79 ? 5.156 -28.094 -1.949 1 90.5 79 ARG A CA 1
ATOM 622 C C . ARG A 1 79 ? 4.664 -29.391 -2.562 1 90.5 79 ARG A C 1
ATOM 624 O O . ARG A 1 79 ? 3.768 -30.047 -2.021 1 90.5 79 ARG A O 1
ATOM 631 N N . GLU A 1 80 ? 5.176 -29.672 -3.68 1 88.62 80 GLU A N 1
ATOM 632 C CA . GLU A 1 80 ? 4.996 -30.969 -4.332 1 88.62 80 GLU A CA 1
ATOM 633 C C . GLU A 1 80 ? 6.34 -31.609 -4.668 1 88.62 80 GLU A C 1
ATOM 635 O O . GLU A 1 80 ? 6.965 -31.266 -5.672 1 88.62 80 GLU A O 1
ATOM 640 N N . GLY A 1 81 ? 6.648 -32.594 -3.877 1 91.25 81 GLY A N 1
ATOM 641 C CA . GLY A 1 81 ? 7.992 -33.125 -4.035 1 91.25 81 GLY A CA 1
ATOM 642 C C . GLY A 1 81 ? 9.078 -32.094 -3.779 1 91.25 81 GLY A C 1
ATOM 643 O O . GLY A 1 81 ? 9.141 -31.516 -2.697 1 91.25 81 GLY A O 1
ATOM 644 N N . THR A 1 82 ? 9.875 -31.812 -4.84 1 90.56 82 THR A N 1
ATOM 645 C CA . THR A 1 82 ? 10.953 -30.828 -4.719 1 90.56 82 THR A CA 1
ATOM 646 C C . THR A 1 82 ? 10.539 -29.5 -5.348 1 90.56 82 THR A C 1
ATOM 648 O O . THR A 1 82 ? 11.344 -28.578 -5.422 1 90.56 82 THR A O 1
ATOM 651 N N . LYS A 1 83 ? 9.297 -29.453 -5.77 1 92.06 83 LYS A N 1
ATOM 652 C CA . LYS A 1 83 ? 8.812 -28.266 -6.473 1 92.06 83 LYS A CA 1
ATOM 653 C C . LYS A 1 83 ? 7.984 -27.375 -5.543 1 92.06 83 LYS A C 1
ATOM 655 O O . LYS A 1 83 ? 7.133 -27.875 -4.801 1 92.06 83 LYS A O 1
ATOM 660 N N . ASN A 1 84 ? 8.352 -26.047 -5.539 1 93.38 84 ASN A N 1
ATOM 661 C CA . ASN A 1 84 ? 7.582 -25.062 -4.785 1 93.38 84 ASN A CA 1
ATOM 662 C C . ASN A 1 84 ? 6.656 -24.266 -5.695 1 93.38 84 ASN A C 1
ATOM 664 O O . ASN A 1 84 ? 7.09 -23.75 -6.727 1 93.38 84 A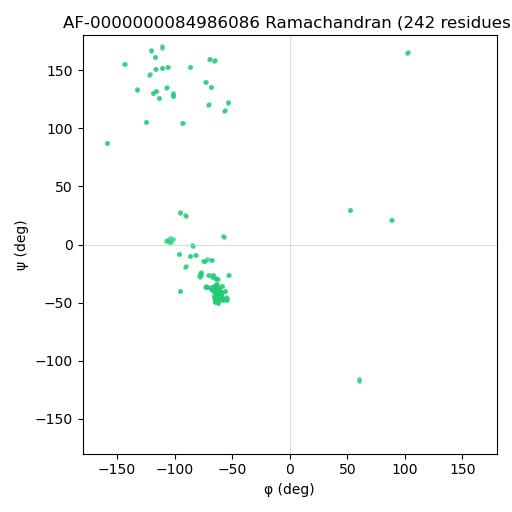SN A O 1
ATOM 668 N N . TYR A 1 85 ? 5.348 -24.25 -5.285 1 92.69 85 TYR A N 1
ATOM 669 C CA . TYR A 1 85 ? 4.34 -23.484 -6.008 1 92.69 85 TYR A CA 1
ATOM 670 C C . TYR A 1 85 ? 3.812 -22.328 -5.152 1 92.69 85 TYR A C 1
ATOM 672 O O . TYR A 1 85 ? 3.355 -22.547 -4.027 1 92.69 85 TYR A O 1
ATOM 680 N N . TYR A 1 86 ? 3.893 -21.125 -5.727 1 92.56 86 TYR A N 1
ATOM 681 C CA . TYR A 1 86 ? 3.451 -19.938 -5.008 1 92.56 86 TYR A CA 1
ATOM 682 C C . TYR A 1 86 ? 2.135 -19.422 -5.574 1 92.56 86 TYR A C 1
ATOM 684 O O . TYR A 1 86 ? 1.935 -19.406 -6.789 1 92.56 86 TYR A O 1
ATOM 692 N N . TYR A 1 87 ? 1.24 -19.078 -4.676 1 87.5 87 TYR A N 1
ATOM 693 C CA . TYR A 1 87 ? -0.071 -18.609 -5.109 1 87.5 87 TYR A CA 1
ATOM 694 C C . TYR A 1 87 ? -0.588 -17.516 -4.191 1 87.5 87 TYR A C 1
ATOM 696 O O . TYR A 1 87 ? -0.175 -17.422 -3.031 1 87.5 87 TYR A O 1
ATOM 704 N N . PHE A 1 88 ? -1.452 -16.719 -4.734 1 84.69 88 PHE A N 1
ATOM 705 C CA . PHE A 1 88 ? -2.053 -15.633 -3.984 1 84.69 88 PHE A CA 1
ATOM 706 C C . PHE A 1 88 ? -3.025 -16.156 -2.938 1 84.69 88 PHE A C 1
ATOM 708 O O . PHE A 1 88 ? -3.924 -16.938 -3.256 1 84.69 88 PHE A O 1
ATOM 715 N N . ASP A 1 89 ? -2.801 -15.891 -1.804 1 82.12 89 ASP A N 1
ATOM 716 C CA . ASP A 1 89 ? -3.678 -16.156 -0.668 1 82.12 89 ASP A CA 1
ATOM 717 C C . ASP A 1 89 ? -3.334 -15.258 0.516 1 82.12 89 ASP A C 1
ATOM 719 O O . ASP A 1 89 ? -2.562 -15.641 1.395 1 82.12 89 ASP A O 1
ATOM 723 N N . ALA A 1 90 ? -3.953 -14.148 0.441 1 81 90 ALA A N 1
ATOM 724 C CA . ALA A 1 90 ? -3.627 -13.156 1.468 1 81 90 ALA A CA 1
ATOM 725 C C . ALA A 1 90 ? -4.133 -13.602 2.836 1 81 90 ALA A C 1
ATOM 727 O O . ALA A 1 90 ? -5.219 -14.18 2.947 1 81 90 ALA A O 1
ATOM 728 N N . ASP A 1 91 ? -3.234 -13.414 3.791 1 86.38 91 ASP A N 1
ATOM 729 C CA . ASP A 1 91 ? -3.674 -13.602 5.172 1 86.38 91 ASP A CA 1
ATOM 730 C C . ASP A 1 91 ? -4.906 -12.75 5.473 1 86.38 91 ASP A C 1
ATOM 732 O O . ASP A 1 91 ? -4.859 -11.523 5.375 1 86.38 91 ASP A O 1
ATOM 736 N N . MET A 1 92 ? -5.91 -13.422 5.855 1 87.12 92 MET A N 1
ATOM 737 C CA . MET A 1 92 ? -7.203 -12.766 6.023 1 87.12 92 MET A CA 1
ATOM 738 C C . MET A 1 92 ? -7.145 -11.719 7.133 1 87.12 92 MET A C 1
ATOM 740 O O . MET A 1 92 ? -7.789 -10.672 7.043 1 87.12 92 MET A O 1
ATOM 744 N N . ASP A 1 93 ? -6.383 -12.008 8.133 1 90 93 ASP A N 1
ATOM 745 C CA . ASP A 1 93 ? -6.273 -11.055 9.234 1 90 93 ASP A CA 1
ATOM 746 C C . ASP A 1 93 ? -5.613 -9.758 8.773 1 90 93 ASP A C 1
ATOM 748 O O . ASP A 1 93 ? -6.098 -8.672 9.078 1 90 93 ASP A O 1
ATOM 752 N N . SER A 1 94 ? -4.559 -9.93 8.094 1 90.25 94 SER A N 1
ATOM 753 C CA . SER A 1 94 ? -3.848 -8.758 7.59 1 90.25 94 SER A CA 1
ATOM 754 C C . SER A 1 94 ? -4.703 -7.973 6.605 1 90.25 94 SER A C 1
ATOM 756 O O . SER A 1 94 ? -4.742 -6.738 6.656 1 90.25 94 SER A O 1
ATOM 758 N N . LEU A 1 95 ? -5.344 -8.672 5.734 1 91.69 95 LEU A N 1
ATOM 759 C CA . LEU A 1 95 ? -6.215 -8.031 4.754 1 91.69 95 LEU A CA 1
ATOM 760 C C . LEU A 1 95 ? -7.355 -7.293 5.445 1 91.69 95 LEU A C 1
ATOM 762 O O . LEU A 1 95 ? -7.68 -6.16 5.078 1 91.69 95 LEU A O 1
ATOM 766 N N . ASN A 1 96 ? -7.914 -7.895 6.441 1 93.62 96 ASN A N 1
ATOM 767 C CA . ASN A 1 96 ? -9.016 -7.277 7.172 1 93.62 96 ASN A CA 1
ATOM 768 C C . ASN A 1 96 ? -8.555 -6.031 7.926 1 93.62 96 ASN A C 1
ATOM 770 O O . ASN A 1 96 ? -9.281 -5.039 7.996 1 93.62 96 ASN A O 1
ATOM 774 N N . ARG A 1 97 ? -7.449 -6.129 8.469 1 94.06 97 ARG A N 1
ATOM 775 C CA . ARG A 1 97 ? -6.902 -4.965 9.156 1 94.06 97 ARG A CA 1
ATOM 776 C C . ARG A 1 97 ? -6.707 -3.799 8.195 1 94.06 97 ARG A C 1
ATOM 778 O O . ARG A 1 97 ? -7.02 -2.654 8.523 1 94.06 97 ARG A O 1
ATOM 785 N N . LEU A 1 98 ? -6.191 -4.094 7.051 1 94.56 98 LEU A N 1
ATOM 786 C CA . LEU A 1 98 ? -5.988 -3.074 6.031 1 94.56 98 LEU A CA 1
ATOM 787 C C . LEU A 1 98 ? -7.316 -2.461 5.602 1 94.56 98 LEU A C 1
ATOM 789 O O . LEU A 1 98 ? -7.438 -1.237 5.504 1 94.56 98 LEU A O 1
ATOM 793 N N . LEU A 1 99 ? -8.266 -3.299 5.371 1 95.62 99 LEU A N 1
ATOM 794 C CA . LEU A 1 99 ? -9.594 -2.846 4.977 1 95.62 99 LEU A CA 1
ATOM 795 C C . LEU A 1 99 ? -10.203 -1.95 6.051 1 95.62 99 LEU A C 1
ATOM 797 O O . LEU A 1 99 ? -10.742 -0.885 5.746 1 95.62 99 LEU A O 1
ATOM 801 N N . GLN A 1 100 ? -10.094 -2.396 7.199 1 95.81 100 GLN A N 1
ATOM 802 C CA . GLN A 1 100 ? -10.648 -1.638 8.312 1 95.81 100 GLN A CA 1
ATOM 803 C C . GLN A 1 100 ? -9.977 -0.274 8.445 1 95.81 100 GLN A C 1
ATOM 805 O O . GLN A 1 100 ? -10.648 0.737 8.656 1 95.81 100 GLN A O 1
ATOM 810 N N . MET A 1 101 ? -8.742 -0.321 8.367 1 95.62 101 MET A N 1
ATOM 811 C CA . MET A 1 101 ? -7.996 0.93 8.453 1 95.62 101 MET A CA 1
ATOM 812 C C . MET A 1 101 ? -8.414 1.893 7.348 1 95.62 101 MET A C 1
ATOM 814 O O . MET A 1 101 ? -8.656 3.072 7.605 1 95.62 101 MET A O 1
ATOM 818 N N . LEU A 1 102 ? -8.492 1.453 6.152 1 94.69 102 LEU A N 1
ATOM 819 C CA . LEU A 1 102 ? -8.852 2.303 5.023 1 94.69 102 LEU A CA 1
ATOM 820 C C . LEU A 1 102 ? -10.281 2.822 5.168 1 94.69 102 LEU A C 1
ATOM 822 O O . LEU A 1 102 ? -10.57 3.965 4.801 1 94.69 102 LEU A O 1
ATOM 826 N N . GLU A 1 103 ? -11.141 1.963 5.617 1 95.44 103 GLU A N 1
ATOM 827 C CA . GLU A 1 103 ? -12.508 2.396 5.871 1 95.44 103 GLU A CA 1
ATOM 828 C C . GLU A 1 103 ? -12.555 3.5 6.926 1 95.44 103 GLU A C 1
ATOM 830 O O . GLU A 1 103 ? -13.297 4.473 6.785 1 95.44 103 GLU A O 1
ATOM 835 N N . HIS A 1 104 ? -11.797 3.279 7.941 1 94.44 104 HIS A N 1
ATOM 836 C CA . HIS A 1 104 ? -11.719 4.305 8.977 1 94.44 104 HIS A CA 1
ATOM 837 C C . HIS A 1 104 ? -11.141 5.605 8.422 1 94.44 104 HIS A C 1
ATOM 839 O O . HIS A 1 104 ? -11.641 6.688 8.727 1 94.44 104 HIS A O 1
ATOM 845 N N . ALA A 1 105 ? -10.117 5.52 7.66 1 92.19 105 ALA A N 1
ATOM 846 C CA . ALA A 1 105 ? -9.539 6.699 7.023 1 92.19 105 ALA A CA 1
ATOM 847 C C . ALA A 1 105 ? -10.594 7.453 6.211 1 92.19 105 ALA A C 1
ATOM 849 O O . ALA A 1 105 ? -10.688 8.68 6.293 1 92.19 105 ALA A O 1
ATOM 850 N N . LYS A 1 106 ? -11.32 6.707 5.434 1 91.56 106 LYS A N 1
ATOM 851 C CA . LYS A 1 106 ? -12.391 7.301 4.641 1 91.56 106 LYS A CA 1
ATOM 852 C C . LYS A 1 106 ? -13.367 8.07 5.527 1 91.56 106 LYS A C 1
ATOM 854 O O . LYS A 1 106 ? -13.727 9.211 5.215 1 91.56 106 LYS A O 1
ATOM 859 N N . ARG A 1 107 ? -13.758 7.504 6.609 1 91.31 107 ARG A N 1
ATOM 860 C CA . ARG A 1 107 ? -14.695 8.133 7.531 1 91.31 107 ARG A CA 1
ATOM 861 C C . ARG A 1 107 ? -14.102 9.406 8.125 1 91.31 107 ARG A C 1
ATOM 863 O O . ARG A 1 107 ? -14.789 10.422 8.234 1 91.31 107 ARG A O 1
ATOM 870 N N . VAL A 1 108 ? -12.898 9.328 8.531 1 86.94 108 VAL A N 1
ATOM 871 C CA . VAL A 1 108 ? -12.227 10.477 9.125 1 86.94 108 VAL A CA 1
ATOM 872 C C . VAL A 1 108 ? -12.18 11.625 8.117 1 86.94 108 VAL A C 1
ATOM 874 O O . VAL A 1 108 ? -12.492 12.766 8.453 1 86.94 108 VAL A O 1
ATOM 877 N N . MET A 1 109 ? -11.828 11.32 6.938 1 84.25 109 MET A N 1
ATOM 878 C CA . MET A 1 109 ? -11.719 12.352 5.91 1 84.25 109 MET A CA 1
ATOM 879 C C . MET A 1 109 ? -13.078 12.977 5.617 1 84.25 109 MET A C 1
ATOM 881 O O . MET A 1 109 ? -13.164 14.172 5.328 1 84.25 109 MET A O 1
ATOM 885 N N . GLU A 1 110 ? -14.062 12.172 5.652 1 85.75 110 GLU A N 1
ATOM 886 C CA . GLU A 1 110 ? -15.414 12.664 5.391 1 85.75 110 GLU A CA 1
ATOM 887 C C . GLU A 1 110 ? -15.914 13.539 6.535 1 85.75 110 GLU A C 1
ATOM 889 O O . GLU A 1 110 ? -16.781 14.391 6.34 1 85.75 110 GLU A O 1
ATOM 894 N N . SER A 1 111 ? -15.359 13.273 7.684 1 84 111 SER A N 1
ATOM 895 C CA . SER A 1 111 ? -15.844 13.969 8.867 1 84 111 SER A CA 1
ATOM 896 C C . SER A 1 111 ? -15.062 15.258 9.117 1 84 111 SER A C 1
ATOM 898 O O . SER A 1 111 ? -15.5 16.125 9.875 1 84 111 SER A O 1
ATOM 900 N N . LEU A 1 112 ? -13.922 15.367 8.555 1 78.12 112 LEU A N 1
ATOM 901 C CA . LEU A 1 112 ? -13.086 16.547 8.781 1 78.12 112 LEU A CA 1
ATOM 902 C C . LEU A 1 112 ? -13.648 17.766 8.047 1 78.12 112 LEU A C 1
ATOM 904 O O . LEU A 1 112 ? -14.211 17.625 6.965 1 78.12 112 LEU A O 1
ATOM 908 N N . PRO A 1 113 ? -13.578 18.891 8.719 1 76.31 113 PRO A N 1
ATOM 909 C CA . PRO A 1 113 ? -14.031 20.109 8.062 1 76.31 113 PRO A CA 1
ATOM 910 C C . PRO A 1 113 ? -13.164 20.5 6.863 1 76.31 113 PRO A C 1
ATOM 912 O O . PRO A 1 113 ? -12.078 19.953 6.688 1 76.31 113 PRO A O 1
ATOM 915 N N . ASP A 1 114 ? -13.734 21.328 5.918 1 76.69 114 ASP A N 1
ATOM 916 C CA . ASP A 1 114 ? -12.969 21.828 4.785 1 76.69 114 ASP A CA 1
ATOM 917 C C . ASP A 1 114 ? -11.719 22.578 5.25 1 76.69 114 ASP A C 1
ATOM 919 O O . ASP A 1 114 ? -11.812 23.547 6.004 1 76.69 114 ASP A O 1
ATOM 923 N N . ARG A 1 115 ? -10.641 22.094 4.945 1 74.88 115 ARG A N 1
ATOM 924 C CA . ARG A 1 115 ? -9.367 22.625 5.43 1 74.88 115 ARG A CA 1
ATOM 925 C C . ARG A 1 115 ? -8.656 23.406 4.332 1 74.88 115 ARG A C 1
ATOM 927 O O . ARG A 1 115 ? -7.488 23.781 4.484 1 74.88 115 ARG A O 1
ATOM 934 N N . SER A 1 116 ? -9.312 23.5 3.211 1 73.62 116 SER A N 1
ATOM 935 C CA . SER A 1 116 ? -8.703 24.219 2.098 1 73.62 116 SER A CA 1
ATOM 936 C C . SER A 1 116 ? -8.57 25.703 2.402 1 73.62 116 SER A C 1
ATOM 938 O O . SER A 1 116 ? -7.746 26.391 1.799 1 73.62 116 SER A O 1
ATOM 940 N N . GLY A 1 117 ? -9.516 26.109 3.307 1 66.69 117 GLY A N 1
ATOM 941 C CA . GLY A 1 117 ? -9.492 27.516 3.705 1 66.69 117 GLY A CA 1
ATOM 942 C C . GLY A 1 117 ? -9.055 27.719 5.145 1 66.69 117 GLY A C 1
ATOM 943 O O . GLY A 1 117 ? -8.555 26.797 5.781 1 66.69 117 GLY A O 1
ATOM 944 N N . ASN A 1 118 ? -8.797 28.953 5.613 1 57.97 118 ASN A N 1
ATOM 945 C CA . ASN A 1 118 ? -8.391 29.375 6.949 1 57.97 118 ASN A CA 1
ATOM 946 C C . ASN A 1 118 ? -9.398 28.953 8.008 1 57.97 118 ASN A C 1
ATOM 948 O O . ASN A 1 118 ? -9.391 29.469 9.125 1 57.97 118 ASN A O 1
ATOM 952 N N . THR A 1 119 ? -10.25 28.234 7.516 1 53.16 119 THR A N 1
ATOM 953 C CA . THR A 1 119 ? -11.375 28.078 8.422 1 53.16 119 THR A CA 1
ATOM 954 C C . THR A 1 119 ? -11 27.188 9.602 1 53.16 119 THR A C 1
ATOM 956 O O . THR A 1 119 ? -11.688 27.172 10.625 1 53.16 119 THR A O 1
ATOM 959 N N . CYS A 1 120 ? -10.25 26.25 9.445 1 53.47 120 CYS A N 1
ATOM 960 C CA . CYS A 1 120 ? -10.008 25.406 10.617 1 53.47 120 CYS A CA 1
ATOM 961 C C . CYS A 1 120 ? -9.547 26.234 11.805 1 53.47 120 CYS A C 1
ATOM 963 O O . CYS A 1 120 ? -9.625 25.797 12.945 1 53.47 120 CYS A O 1
ATOM 965 N N . LEU A 1 121 ? -8.891 27.438 11.633 1 48.34 121 LEU A N 1
ATOM 966 C CA . LEU A 1 121 ? -8.391 28.297 12.695 1 48.34 121 LEU A CA 1
ATOM 967 C C . LEU A 1 121 ? -9.539 28.922 13.477 1 48.34 121 LEU A C 1
ATOM 969 O O . LEU A 1 121 ? -9.336 29.422 14.586 1 48.34 121 LEU A O 1
ATOM 973 N N . GLN A 1 122 ? -10.578 29.297 12.836 1 43.66 122 GLN A N 1
ATOM 974 C CA . GLN A 1 122 ? -11.469 30.141 13.617 1 43.66 122 GLN A CA 1
ATOM 975 C C . GLN A 1 122 ? -12.203 29.344 14.688 1 43.66 122 GLN A C 1
ATOM 977 O O . GLN A 1 122 ? -12.914 29.906 15.516 1 43.66 122 GLN A O 1
ATOM 982 N N . LYS A 1 123 ? -12.203 28.031 14.68 1 41.75 123 LYS A N 1
ATOM 983 C CA . LYS A 1 123 ? -12.891 27.656 15.914 1 41.75 123 LYS A CA 1
ATOM 984 C C . LYS A 1 123 ? -11.898 27.469 17.062 1 41.75 123 LYS A C 1
ATOM 986 O O . LYS A 1 123 ? -10.805 26.938 16.859 1 41.75 123 LYS A O 1
ATOM 991 N N . MET B 1 1 ? -13.68 -23.688 -12.367 1 47.94 1 MET B N 1
ATOM 992 C CA . MET B 1 1 ? -12.281 -23.344 -12.594 1 47.94 1 MET B CA 1
ATOM 993 C C . MET B 1 1 ? -12.156 -22.031 -13.367 1 47.94 1 MET B C 1
ATOM 995 O O . MET B 1 1 ? -11.289 -21.219 -13.07 1 47.94 1 MET B O 1
ATOM 999 N N . SER B 1 2 ? -13.133 -21.922 -14.438 1 57.91 2 SER B N 1
ATOM 1000 C CA . SER B 1 2 ? -13.219 -20.828 -15.414 1 57.91 2 SER B CA 1
ATOM 1001 C C . SER B 1 2 ? -13.531 -19.5 -14.734 1 57.91 2 SER B C 1
ATOM 1003 O O . SER B 1 2 ? -12.883 -18.484 -15.023 1 57.91 2 SER B O 1
ATOM 1005 N N . ASP B 1 3 ? -14.414 -19.625 -13.695 1 69.81 3 ASP B N 1
ATOM 1006 C CA . ASP B 1 3 ? -14.992 -18.438 -13.086 1 69.81 3 ASP B CA 1
ATOM 1007 C C . ASP B 1 3 ? -13.992 -17.766 -12.141 1 69.81 3 ASP B C 1
ATOM 1009 O O . ASP B 1 3 ? -13.906 -16.531 -12.094 1 69.81 3 ASP B O 1
ATOM 1013 N N . HIS B 1 4 ? -13.148 -18.656 -11.648 1 75.5 4 HIS B N 1
ATOM 1014 C CA . HIS B 1 4 ? -12.188 -18.078 -10.711 1 75.5 4 HIS B CA 1
ATOM 1015 C C . HIS B 1 4 ? -11.078 -17.328 -11.438 1 75.5 4 HIS B C 1
ATOM 1017 O O . HIS B 1 4 ? -10.617 -16.281 -10.977 1 75.5 4 HIS B O 1
ATOM 1023 N N . ASN B 1 5 ? -10.906 -17.75 -12.672 1 78.19 5 ASN B N 1
ATOM 1024 C CA . ASN B 1 5 ? -9.875 -17.109 -13.469 1 78.19 5 ASN B CA 1
ATOM 1025 C C . ASN B 1 5 ? -10.297 -15.703 -13.898 1 78.19 5 ASN B C 1
ATOM 1027 O O . ASN B 1 5 ? -9.484 -14.773 -13.906 1 78.19 5 ASN B O 1
ATOM 1031 N N . GLU B 1 6 ? -11.531 -15.586 -14.164 1 8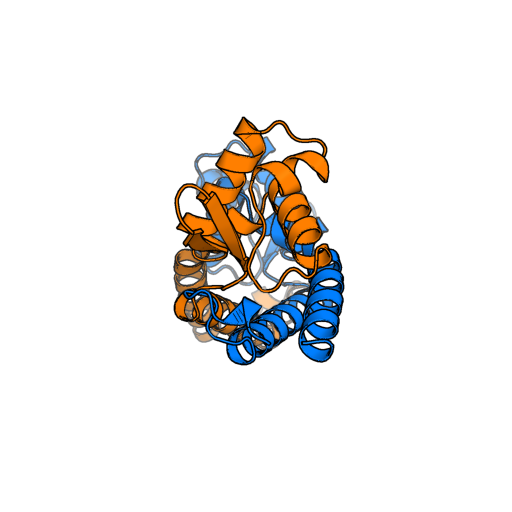4.56 6 GLU B N 1
ATOM 1032 C CA . GLU B 1 6 ? -12.039 -14.273 -14.547 1 84.56 6 GLU B CA 1
ATOM 1033 C C . GLU B 1 6 ? -11.984 -13.297 -13.375 1 84.56 6 GLU B C 1
ATOM 1035 O O . GLU B 1 6 ? -11.68 -12.117 -13.555 1 84.56 6 GLU B O 1
ATOM 1040 N N . GLU B 1 7 ? -12.258 -13.781 -12.227 1 86.38 7 GLU B N 1
ATOM 1041 C CA . GLU B 1 7 ? -12.227 -12.938 -11.039 1 86.38 7 GLU B CA 1
ATOM 1042 C C . GLU B 1 7 ? -10.812 -12.461 -10.734 1 86.38 7 GLU B C 1
ATOM 1044 O O . GLU B 1 7 ? -10.609 -11.312 -10.336 1 86.38 7 GLU B O 1
ATOM 1049 N N . ILE B 1 8 ? -9.914 -13.32 -10.992 1 85.69 8 ILE B N 1
ATOM 1050 C CA . ILE B 1 8 ? -8.523 -12.969 -10.734 1 85.69 8 ILE B CA 1
ATOM 1051 C C . ILE B 1 8 ? -8.039 -11.953 -11.766 1 85.69 8 ILE B C 1
ATOM 1053 O O . ILE B 1 8 ? -7.293 -11.031 -11.445 1 85.69 8 ILE B O 1
ATOM 1057 N N . ARG B 1 9 ? -8.508 -12.125 -12.984 1 88.25 9 ARG B N 1
ATOM 1058 C CA . ARG B 1 9 ? -8.164 -11.172 -14.031 1 88.25 9 ARG B CA 1
ATOM 1059 C C . ARG B 1 9 ? -8.703 -9.781 -13.711 1 88.25 9 ARG B C 1
ATOM 1061 O O . ARG B 1 9 ? -8.023 -8.781 -13.945 1 88.25 9 ARG B O 1
ATOM 1068 N N . GLN B 1 10 ? -9.922 -9.727 -13.281 1 91.19 10 GLN B N 1
ATOM 1069 C CA . GLN B 1 10 ? -10.516 -8.445 -12.891 1 91.19 10 GLN B CA 1
ATOM 1070 C C . GLN B 1 10 ? -9.758 -7.828 -11.719 1 91.19 10 GLN B C 1
ATOM 1072 O O . GLN B 1 10 ? -9.562 -6.613 -11.672 1 91.19 10 GLN B O 1
ATOM 1077 N N . LEU B 1 11 ? -9.398 -8.695 -10.836 1 91.69 11 LEU B N 1
ATOM 1078 C CA . LEU B 1 11 ? -8.625 -8.227 -9.688 1 91.69 11 LEU B CA 1
ATOM 1079 C C . LEU B 1 11 ? -7.289 -7.648 -10.133 1 91.69 11 LEU B C 1
ATOM 1081 O O . LEU B 1 11 ? -6.828 -6.641 -9.586 1 91.69 11 LEU B O 1
ATOM 1085 N N . ALA B 1 12 ? -6.695 -8.25 -11.125 1 91.81 12 ALA B N 1
ATOM 1086 C CA . ALA B 1 12 ? -5.43 -7.758 -11.664 1 91.81 12 ALA B CA 1
ATOM 1087 C C . ALA B 1 12 ? -5.586 -6.355 -12.242 1 91.81 12 ALA B C 1
ATOM 1089 O O . ALA B 1 12 ? -4.719 -5.496 -12.047 1 91.81 12 ALA B O 1
ATOM 1090 N N . LYS B 1 13 ? -6.668 -6.113 -12.906 1 94.06 13 LYS B N 1
ATOM 1091 C CA . LYS B 1 13 ? -6.949 -4.793 -13.469 1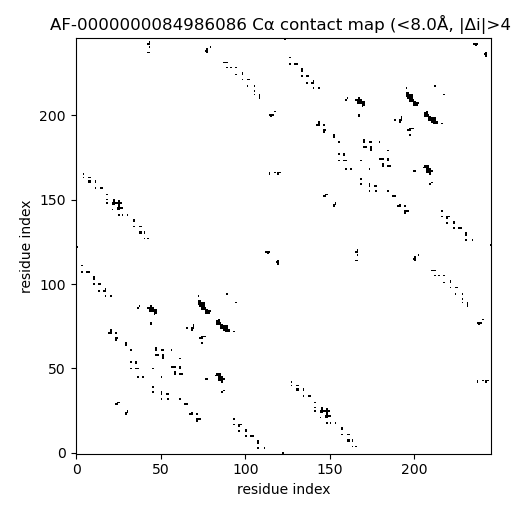 94.06 13 LYS B CA 1
ATOM 1092 C C . LYS B 1 13 ? -7.145 -3.756 -12.367 1 94.06 13 LYS B C 1
ATOM 1094 O O . LYS B 1 13 ? -6.645 -2.633 -12.469 1 94.06 13 LYS B O 1
ATOM 1099 N N . GLU B 1 14 ? -7.875 -4.133 -11.398 1 94.88 14 GLU B N 1
ATOM 1100 C CA . GLU B 1 14 ? -8.094 -3.248 -10.266 1 94.88 14 GLU B CA 1
ATOM 1101 C C . GLU B 1 14 ? -6.785 -2.93 -9.547 1 94.88 14 GLU B C 1
ATOM 1103 O O . GLU B 1 14 ? -6.539 -1.782 -9.172 1 94.88 14 GLU B O 1
ATOM 1108 N N . PHE B 1 15 ? -5.98 -3.93 -9.422 1 94.06 15 PHE B N 1
ATOM 1109 C CA . PHE B 1 15 ? -4.68 -3.748 -8.789 1 94.06 15 PHE B CA 1
ATOM 1110 C C . PHE B 1 15 ? -3.826 -2.764 -9.578 1 94.06 15 PHE B C 1
ATOM 1112 O O . PHE B 1 15 ? -3.203 -1.871 -9 1 94.06 15 PHE B O 1
ATOM 1119 N N . GLU B 1 16 ? -3.855 -2.924 -10.812 1 94.25 16 GLU B N 1
ATOM 1120 C CA . GLU B 1 16 ? -3.092 -2.043 -11.695 1 94.25 16 GLU B CA 1
ATOM 1121 C C . GLU B 1 16 ? -3.512 -0.586 -11.516 1 94.25 16 GLU B C 1
ATOM 1123 O O . GLU B 1 16 ? -2.67 0.315 -11.539 1 94.25 16 GLU B O 1
ATOM 1128 N N . SER B 1 17 ? -4.727 -0.37 -11.289 1 94.12 17 SER B N 1
ATOM 1129 C CA . SER B 1 17 ? -5.254 0.982 -11.133 1 94.12 17 SER B CA 1
ATOM 1130 C C . SER B 1 17 ? -4.871 1.571 -9.781 1 94.12 17 SER B C 1
ATOM 1132 O O . SER B 1 17 ? -4.988 2.779 -9.57 1 94.12 17 SER B O 1
ATOM 1134 N N . CYS B 1 18 ? -4.398 0.75 -8.844 1 94.56 18 CYS B N 1
ATOM 1135 C CA . CYS B 1 18 ? -4.086 1.205 -7.492 1 94.56 18 CYS B CA 1
ATOM 1136 C C . CYS B 1 18 ? -2.578 1.266 -7.277 1 94.56 18 CYS B C 1
ATOM 1138 O O . CYS B 1 18 ? -2.117 1.572 -6.176 1 94.56 18 CYS B O 1
ATOM 1140 N N . GLN B 1 19 ? -1.785 0.997 -8.266 1 93.5 19 GLN B N 1
ATOM 1141 C CA . GLN B 1 19 ? -0.34 0.864 -8.109 1 93.5 19 GLN B CA 1
ATOM 1142 C C . GLN B 1 19 ? 0.279 2.162 -7.602 1 93.5 19 GLN B C 1
ATOM 1144 O O . GLN B 1 19 ? 1.153 2.141 -6.73 1 93.5 19 GLN B O 1
ATOM 1149 N N . LYS B 1 20 ? -0.212 3.307 -8.07 1 91.56 20 LYS B N 1
ATOM 1150 C CA . LYS B 1 20 ? 0.385 4.594 -7.727 1 91.56 20 LYS B CA 1
ATOM 1151 C C . LYS B 1 20 ? 0.247 4.883 -6.234 1 91.56 20 LYS B C 1
ATOM 1153 O O . LYS B 1 20 ? 1.218 5.27 -5.578 1 91.56 20 LYS B O 1
ATOM 1158 N N . ILE B 1 21 ? -0.919 4.73 -5.727 1 93.44 21 ILE B N 1
ATOM 1159 C CA . ILE B 1 21 ? -1.161 5.023 -4.316 1 93.44 21 ILE B CA 1
ATOM 1160 C C . ILE B 1 21 ? -0.418 4.012 -3.445 1 93.44 21 ILE B C 1
ATOM 1162 O O . ILE B 1 21 ? 0.113 4.363 -2.391 1 93.44 21 ILE B O 1
ATOM 1166 N N . LEU B 1 22 ? -0.359 2.77 -3.887 1 95.25 22 LEU B N 1
ATOM 1167 C CA . LEU B 1 22 ? 0.356 1.751 -3.125 1 95.25 22 LEU B CA 1
ATOM 1168 C C . LEU B 1 22 ? 1.854 2.035 -3.111 1 95.25 22 LEU B C 1
ATOM 1170 O O . LEU B 1 22 ? 2.52 1.838 -2.092 1 95.25 22 LEU B O 1
ATOM 1174 N N . LEU B 1 23 ? 2.334 2.523 -4.215 1 95.25 23 LEU B N 1
ATOM 1175 C CA . LEU B 1 23 ? 3.738 2.91 -4.285 1 95.25 23 LEU B CA 1
ATOM 1176 C C . LEU B 1 23 ? 4.035 4.055 -3.324 1 95.25 23 LEU B C 1
ATOM 1178 O O . LEU B 1 23 ? 5.051 4.039 -2.625 1 95.25 23 LEU B O 1
ATOM 1182 N N . ALA B 1 24 ? 3.191 4.965 -3.301 1 94.44 24 ALA B N 1
ATOM 1183 C CA . ALA B 1 24 ? 3.371 6.125 -2.43 1 94.44 24 ALA B CA 1
ATOM 1184 C C . ALA B 1 24 ? 3.363 5.715 -0.96 1 94.44 24 ALA B C 1
ATOM 1186 O O . ALA B 1 24 ? 4.141 6.238 -0.157 1 94.44 24 ALA B O 1
ATOM 1187 N N . LEU B 1 25 ? 2.578 4.766 -0.613 1 94.25 25 LEU B N 1
ATOM 1188 C CA . LEU B 1 25 ? 2.424 4.332 0.771 1 94.25 25 LEU B CA 1
ATOM 1189 C C . LEU B 1 25 ? 3.484 3.297 1.138 1 94.25 25 LEU B C 1
ATOM 1191 O O . LEU B 1 25 ? 3.645 2.955 2.311 1 94.25 25 LEU B O 1
ATOM 1195 N N . GLY B 1 26 ? 4.215 2.814 0.135 1 95.12 26 GLY B N 1
ATOM 1196 C CA . GLY B 1 26 ? 5.098 1.675 0.327 1 95.12 26 GLY B CA 1
ATOM 1197 C C . GLY B 1 26 ? 6.535 2.072 0.612 1 95.12 26 GLY B C 1
ATOM 1198 O O . GLY B 1 26 ? 7.465 1.334 0.284 1 95.12 26 GLY B O 1
ATOM 1199 N N . ASP B 1 27 ? 6.801 3.148 1.148 1 94.69 27 ASP B N 1
ATOM 1200 C CA . ASP B 1 27 ? 8.125 3.619 1.534 1 94.69 27 ASP B CA 1
ATOM 1201 C C . ASP B 1 27 ? 8.211 3.85 3.041 1 94.69 27 ASP B C 1
ATOM 1203 O O . ASP B 1 27 ? 7.367 4.543 3.617 1 94.69 27 ASP B O 1
ATOM 1207 N N . GLU B 1 28 ? 9.273 3.287 3.623 1 93.25 28 GLU B N 1
ATOM 1208 C CA . GLU B 1 28 ? 9.383 3.318 5.078 1 93.25 28 GLU B CA 1
ATOM 1209 C C . GLU B 1 28 ? 9.492 4.75 5.594 1 93.25 28 GLU B C 1
ATOM 1211 O O . GLU B 1 28 ? 8.836 5.113 6.574 1 93.25 28 GLU B O 1
ATOM 1216 N N . ASN B 1 29 ? 10.328 5.527 5.023 1 93.25 29 ASN B N 1
ATOM 1217 C CA . ASN B 1 29 ? 10.5 6.91 5.453 1 93.25 29 ASN B CA 1
ATOM 1218 C C . ASN B 1 29 ? 9.219 7.723 5.254 1 93.25 29 ASN B C 1
ATOM 1220 O O . ASN B 1 29 ? 8.859 8.531 6.109 1 93.25 29 ASN B O 1
ATOM 1224 N N . ARG B 1 30 ? 8.641 7.504 4.168 1 93.81 30 ARG B N 1
ATOM 1225 C CA . ARG B 1 30 ? 7.395 8.211 3.893 1 93.81 30 ARG B CA 1
ATOM 1226 C C . ARG B 1 30 ? 6.305 7.797 4.875 1 93.81 30 ARG B C 1
ATOM 1228 O O . ARG B 1 30 ? 5.5 8.633 5.305 1 93.81 30 ARG B O 1
ATOM 1235 N N . GLN B 1 31 ? 6.23 6.527 5.195 1 93.75 31 GLN B N 1
ATOM 1236 C CA . GLN B 1 31 ? 5.277 6.062 6.203 1 93.75 31 GLN B CA 1
ATOM 1237 C C . GLN B 1 31 ? 5.551 6.715 7.555 1 93.75 31 GLN B C 1
ATOM 1239 O O . GLN B 1 31 ? 4.617 7.109 8.258 1 93.75 31 GLN B O 1
ATOM 1244 N N . HIS B 1 32 ? 6.762 6.77 7.859 1 92.12 32 HIS B N 1
ATOM 1245 C CA . HIS B 1 32 ? 7.129 7.422 9.109 1 92.12 32 HIS B CA 1
ATOM 1246 C C . HIS B 1 32 ? 6.699 8.883 9.117 1 92.12 32 HIS B C 1
ATOM 1248 O O . HIS B 1 32 ? 6.145 9.367 10.109 1 92.12 32 HIS B O 1
ATOM 1254 N N . LEU B 1 33 ? 6.984 9.516 8.094 1 92.88 33 LEU B N 1
ATOM 1255 C CA . LEU B 1 33 ? 6.594 10.914 7.945 1 92.88 33 LEU B CA 1
ATOM 1256 C C . LEU B 1 33 ? 5.086 11.078 8.117 1 92.88 33 LEU B C 1
ATOM 1258 O O . LEU B 1 33 ? 4.633 11.969 8.844 1 92.88 33 LEU B O 1
ATOM 1262 N N . MET B 1 34 ? 4.348 10.258 7.492 1 91.06 34 MET B N 1
ATOM 1263 C CA . MET B 1 34 ? 2.891 10.297 7.586 1 91.06 34 MET B CA 1
ATOM 1264 C C . MET B 1 34 ? 2.432 10.102 9.023 1 91.06 34 MET B C 1
ATOM 1266 O O . MET B 1 34 ? 1.555 10.82 9.508 1 91.06 34 MET B O 1
ATOM 1270 N N . LEU B 1 35 ? 3.021 9.141 9.672 1 91.12 35 LEU B N 1
ATOM 1271 C CA . LEU B 1 35 ? 2.67 8.859 11.055 1 91.12 35 LEU B CA 1
ATOM 1272 C C . LEU B 1 35 ? 2.934 10.07 11.938 1 91.12 35 LEU B C 1
ATOM 1274 O O . LEU B 1 35 ? 2.094 10.438 12.766 1 91.12 35 LEU B O 1
ATOM 1278 N N . GLU B 1 36 ? 4.043 10.703 11.734 1 90.12 36 GLU B N 1
ATOM 1279 C CA . GLU B 1 36 ? 4.379 11.891 12.508 1 90.12 36 GLU B CA 1
ATOM 1280 C C . GLU B 1 36 ? 3.389 13.023 12.242 1 90.12 36 GLU B C 1
ATOM 1282 O O . GLU B 1 36 ? 2.973 13.719 13.172 1 90.12 36 GLU B O 1
ATOM 1287 N N . MET B 1 37 ? 3.039 13.219 11.055 1 89.38 37 MET B N 1
ATOM 1288 C CA . MET B 1 37 ? 2.064 14.242 10.703 1 89.38 37 MET B CA 1
ATOM 1289 C C . MET B 1 37 ? 0.727 13.984 11.391 1 89.38 37 MET B C 1
ATOM 1291 O O . MET B 1 37 ? 0.085 14.914 11.883 1 89.38 37 MET B O 1
ATOM 1295 N N . MET B 1 38 ? 0.325 12.758 11.383 1 86.31 38 MET B N 1
ATOM 1296 C CA . MET B 1 38 ? -0.941 12.391 12.008 1 86.31 38 MET B CA 1
ATOM 1297 C C . MET B 1 38 ? -0.9 12.641 13.508 1 86.31 38 MET B C 1
ATOM 1299 O O . MET B 1 38 ? -1.897 13.055 14.102 1 86.31 38 MET B O 1
ATOM 1303 N N . ARG B 1 39 ? 0.202 12.461 14.055 1 85.56 39 ARG B N 1
ATOM 1304 C CA . ARG B 1 39 ? 0.355 12.586 15.5 1 85.56 39 ARG B CA 1
ATOM 1305 C C . ARG B 1 39 ? 0.403 14.055 15.914 1 85.56 39 ARG B C 1
ATOM 1307 O O . ARG B 1 39 ? 0.13 14.391 17.078 1 85.56 39 ARG B O 1
ATOM 1314 N N . MET B 1 40 ? 0.811 14.938 15.086 1 83.75 40 MET B N 1
ATOM 1315 C CA . MET B 1 40 ? 0.898 16.359 15.383 1 83.75 40 MET B CA 1
ATOM 1316 C C . MET B 1 40 ? -0.491 16.969 15.562 1 83.75 40 MET B C 1
ATOM 1318 O O . MET B 1 40 ? -0.637 18.031 16.172 1 83.75 40 MET B O 1
ATOM 1322 N N . GLU B 1 41 ? -1.532 16.344 15.211 1 69.94 41 GLU B N 1
ATOM 1323 C CA . GLU B 1 41 ? -2.932 16.688 15.453 1 69.94 41 GLU B CA 1
ATOM 1324 C C . GLU B 1 41 ? -3.242 18.109 15.008 1 69.94 41 GLU B C 1
ATOM 1326 O O . GLU B 1 41 ? -3.982 18.828 15.68 1 69.94 41 GLU B O 1
ATOM 1331 N N . ASP B 1 42 ? -2.559 18.609 14.023 1 75.69 42 ASP B N 1
ATOM 1332 C CA . ASP B 1 42 ? -2.871 19.953 13.516 1 75.69 42 ASP B CA 1
ATOM 1333 C C . ASP B 1 42 ? -3.855 19.875 12.344 1 75.69 42 ASP B C 1
ATOM 1335 O O . ASP B 1 42 ? -3.477 19.516 11.227 1 75.69 42 ASP B O 1
ATOM 1339 N N . CYS B 1 43 ? -5.035 20.203 12.609 1 69.81 43 CYS B N 1
ATOM 1340 C CA . CYS B 1 43 ? -6.117 20.094 11.641 1 69.81 43 CYS B CA 1
ATOM 1341 C C . CYS B 1 43 ? -5.871 20.984 10.438 1 69.81 43 CYS B C 1
ATOM 1343 O O . CYS B 1 43 ? -6.266 20.656 9.32 1 69.81 43 CYS B O 1
ATOM 1345 N N . GLY B 1 44 ? -5.18 22.062 10.68 1 77.06 44 GLY B N 1
ATOM 1346 C CA . GLY B 1 44 ? -4.945 23 9.594 1 77.06 44 GLY B CA 1
ATOM 1347 C C . GLY B 1 44 ? -3.754 22.641 8.734 1 77.06 44 GLY B C 1
ATOM 1348 O O . GLY B 1 44 ? -3.434 23.344 7.773 1 77.06 44 GLY B O 1
ATOM 1349 N N . GLY B 1 45 ? -3.137 21.594 9.094 1 87.5 45 GLY B N 1
ATOM 1350 C CA . GLY B 1 45 ? -1.982 21.172 8.32 1 87.5 45 GLY B CA 1
ATOM 1351 C C . GLY B 1 45 ? -0.661 21.531 8.977 1 87.5 45 GLY B C 1
ATOM 1352 O O . GLY B 1 45 ? -0.626 22.297 9.938 1 87.5 45 GLY B O 1
ATOM 1353 N N . VAL B 1 46 ? 0.348 20.922 8.492 1 90.19 46 VAL B N 1
ATOM 1354 C CA . VAL B 1 46 ? 1.679 21.078 9.07 1 90.19 46 VAL B CA 1
ATOM 1355 C C . VAL B 1 46 ? 2.643 21.609 8.016 1 90.19 46 VAL B C 1
ATOM 1357 O O . VAL B 1 46 ? 2.529 21.297 6.836 1 90.19 46 VAL B O 1
ATOM 1360 N N . ARG B 1 47 ? 3.574 22.406 8.5 1 92.69 47 ARG B N 1
ATOM 1361 C CA . ARG B 1 47 ? 4.574 22.984 7.605 1 92.69 47 ARG B CA 1
ATOM 1362 C C . ARG B 1 47 ? 5.762 22.031 7.441 1 92.69 47 ARG B C 1
ATOM 1364 O O . ARG B 1 47 ? 6.07 21.25 8.344 1 92.69 47 ARG B O 1
ATOM 1371 N N . VAL B 1 48 ? 6.426 22.156 6.25 1 93.62 48 VAL B N 1
ATOM 1372 C CA . VAL B 1 48 ? 7.566 21.297 5.934 1 93.62 48 VAL B CA 1
ATOM 1373 C C . VAL B 1 48 ? 8.625 21.422 7.027 1 93.62 48 VAL B C 1
ATOM 1375 O O . VAL B 1 48 ? 9.219 20.422 7.445 1 93.62 48 VAL B O 1
ATOM 1378 N N . GLY B 1 49 ? 8.82 22.656 7.496 1 93.31 49 GLY B N 1
ATOM 1379 C CA . GLY B 1 49 ? 9.812 22.875 8.539 1 93.31 49 GLY B CA 1
ATOM 1380 C C . GLY B 1 49 ? 9.492 22.141 9.828 1 93.31 49 GLY B C 1
ATOM 1381 O O . GLY B 1 49 ? 10.383 21.562 10.453 1 93.31 49 GLY B O 1
ATOM 1382 N N . THR B 1 50 ? 8.273 22.188 10.258 1 92.25 50 THR B N 1
ATOM 1383 C CA . THR B 1 50 ? 7.832 21.5 11.469 1 92.25 50 THR B CA 1
ATOM 1384 C C . THR B 1 50 ? 8 19.984 11.32 1 92.25 50 THR B C 1
ATOM 1386 O O . THR B 1 50 ? 8.453 19.312 12.25 1 92.25 50 THR B O 1
ATOM 1389 N N . ILE B 1 51 ? 7.668 19.438 10.164 1 91.56 51 ILE B N 1
ATOM 1390 C CA . ILE B 1 51 ? 7.801 18.016 9.883 1 91.56 51 ILE B CA 1
ATOM 1391 C C . ILE B 1 51 ? 9.273 17.609 9.953 1 91.56 51 ILE B C 1
ATOM 1393 O O . ILE B 1 51 ? 9.609 16.562 10.531 1 91.56 51 ILE B O 1
ATOM 1397 N N . THR B 1 52 ? 10.086 18.438 9.406 1 94 52 THR B N 1
ATOM 1398 C CA . THR B 1 52 ? 11.523 18.172 9.391 1 94 52 THR B CA 1
ATOM 1399 C C . THR B 1 52 ? 12.07 18.062 10.812 1 94 52 THR B C 1
ATOM 1401 O O . THR B 1 52 ? 12.883 17.188 11.102 1 94 52 THR B O 1
ATOM 1404 N N . GLU B 1 53 ? 11.617 18.891 11.672 1 92.5 53 GLU B N 1
ATOM 1405 C CA . GLU B 1 53 ? 12.062 18.906 13.062 1 92.5 53 GLU B CA 1
ATOM 1406 C C . GLU B 1 53 ? 11.641 17.641 13.797 1 92.5 53 GLU B C 1
ATOM 1408 O O . GLU B 1 53 ? 12.336 17.188 14.703 1 92.5 53 GLU B O 1
ATOM 1413 N N . LYS B 1 54 ? 10.578 17.062 13.367 1 89.88 54 LYS B N 1
ATOM 1414 C CA . LYS B 1 54 ? 10.023 15.906 14.078 1 89.88 54 LYS B CA 1
ATOM 1415 C C . LYS B 1 54 ? 10.492 14.594 13.453 1 89.88 54 LYS B C 1
ATOM 1417 O O . LYS B 1 54 ? 10.188 13.516 13.961 1 89.88 54 LYS B O 1
ATOM 1422 N N . THR B 1 55 ? 11.133 14.703 12.359 1 89.56 55 THR B N 1
ATOM 1423 C CA . THR B 1 55 ? 11.648 13.516 11.695 1 89.56 55 THR B CA 1
ATOM 1424 C C . THR B 1 55 ? 13.18 13.555 11.625 1 89.56 55 THR B C 1
ATOM 1426 O O . THR B 1 55 ? 13.789 14.586 11.883 1 89.56 55 THR B O 1
ATOM 1429 N N . ASN B 1 56 ? 13.781 12.5 11.422 1 88.88 56 ASN B N 1
ATOM 1430 C CA . ASN B 1 56 ? 15.227 12.422 11.273 1 88.88 56 ASN B CA 1
ATOM 1431 C C . ASN B 1 56 ? 15.648 12.578 9.812 1 88.88 56 ASN B C 1
ATOM 1433 O O . ASN B 1 56 ? 16.734 12.164 9.43 1 88.88 56 ASN B O 1
ATOM 1437 N N . LEU B 1 57 ? 14.891 13.188 9.023 1 92.31 57 LEU B N 1
ATOM 1438 C CA . LEU B 1 57 ? 15.156 13.383 7.605 1 92.31 57 LEU B CA 1
ATOM 1439 C C . LEU B 1 57 ? 15.562 14.82 7.324 1 92.31 57 LEU B C 1
ATOM 1441 O O . LEU B 1 57 ? 15.211 15.734 8.07 1 92.31 57 LEU B O 1
ATOM 1445 N N . SER B 1 58 ? 16.328 14.977 6.273 1 95.06 58 SER B N 1
ATOM 1446 C CA . SER B 1 58 ? 16.672 16.312 5.824 1 95.06 58 SER B CA 1
ATOM 1447 C C . SER B 1 58 ? 15.453 17.031 5.242 1 95.06 58 SER B C 1
ATOM 1449 O O . SER B 1 58 ? 14.484 16.391 4.844 1 95.06 58 SER B O 1
ATOM 1451 N N . ARG B 1 59 ? 15.484 18.359 5.176 1 95.62 59 ARG B N 1
ATOM 1452 C CA . ARG B 1 59 ? 14.391 19.156 4.625 1 95.62 59 ARG B CA 1
ATOM 1453 C C . ARG B 1 59 ? 14.141 18.797 3.164 1 95.62 59 ARG B C 1
ATOM 1455 O O . ARG B 1 59 ? 12.984 18.641 2.75 1 95.62 59 ARG B O 1
ATOM 1462 N N . PRO B 1 60 ? 15.203 18.609 2.359 1 96.19 60 PRO B N 1
ATOM 1463 C CA . PRO B 1 60 ? 14.938 18.203 0.975 1 96.19 60 PRO B CA 1
ATOM 1464 C C . PRO B 1 60 ? 14.227 16.859 0.878 1 96.19 60 PRO B C 1
ATOM 1466 O O . PRO B 1 60 ? 13.352 16.688 0.027 1 96.19 60 PRO B O 1
ATOM 1469 N N . ALA B 1 61 ? 14.641 15.922 1.701 1 95.75 61 ALA B N 1
ATOM 1470 C CA . ALA B 1 61 ? 14.008 14.602 1.706 1 95.75 61 ALA B CA 1
ATOM 1471 C C . ALA B 1 61 ? 12.539 14.711 2.117 1 95.75 61 ALA B C 1
ATOM 1473 O O . ALA B 1 61 ? 11.672 14.086 1.498 1 95.75 61 ALA B O 1
ATOM 1474 N N . VAL B 1 62 ? 12.289 15.453 3.174 1 96.25 62 VAL B N 1
ATOM 1475 C CA . VAL B 1 62 ? 10.922 15.656 3.639 1 96.25 62 VAL B CA 1
ATOM 1476 C C . VAL B 1 62 ? 10.086 16.281 2.523 1 96.25 62 VAL B C 1
ATOM 1478 O O . VAL B 1 62 ? 8.977 15.812 2.242 1 96.25 62 VAL B O 1
ATOM 1481 N N . SER B 1 63 ? 10.594 17.297 1.893 1 96.19 63 SER B N 1
ATOM 1482 C CA . SER B 1 63 ? 9.891 17.953 0.8 1 96.19 63 SER B CA 1
ATOM 1483 C C . SER B 1 63 ? 9.586 16.984 -0.33 1 96.19 63 SER B C 1
ATOM 1485 O O . SER B 1 63 ? 8.477 16.984 -0.875 1 96.19 63 SER B O 1
ATOM 1487 N N . HIS B 1 64 ? 10.539 16.172 -0.616 1 96.69 64 HIS B N 1
ATOM 1488 C CA . HIS B 1 64 ? 10.375 15.164 -1.665 1 96.69 64 HIS B CA 1
ATOM 1489 C C . HIS B 1 64 ? 9.258 14.188 -1.318 1 96.69 64 HIS B C 1
ATOM 1491 O O . HIS B 1 64 ? 8.375 13.922 -2.143 1 96.69 64 HIS B O 1
ATOM 1497 N N . HIS B 1 65 ? 9.297 13.656 -0.147 1 96.12 65 HIS B N 1
ATOM 1498 C CA . HIS B 1 65 ? 8.281 12.695 0.286 1 96.12 65 HIS B CA 1
ATOM 1499 C C . HIS B 1 65 ? 6.898 13.336 0.319 1 96.12 65 HIS B C 1
ATOM 1501 O O . HIS B 1 65 ? 5.91 12.703 -0.069 1 96.12 65 HIS B O 1
ATOM 1507 N N . ILE B 1 66 ? 6.828 14.523 0.741 1 95.62 66 ILE B N 1
ATOM 1508 C CA . ILE B 1 66 ? 5.566 15.25 0.795 1 95.62 66 ILE B CA 1
ATOM 1509 C C . ILE B 1 66 ? 5.004 15.414 -0.616 1 95.62 66 ILE B C 1
ATOM 1511 O O . ILE B 1 66 ? 3.809 15.219 -0.842 1 95.62 66 ILE B O 1
ATOM 1515 N N . GLN B 1 67 ? 5.863 15.766 -1.525 1 96.31 67 GLN B N 1
ATOM 1516 C CA . GLN B 1 67 ? 5.422 15.93 -2.906 1 96.31 67 GLN B CA 1
ATOM 1517 C C . GLN B 1 67 ? 4.879 14.625 -3.475 1 96.31 67 GLN B C 1
ATOM 1519 O O . GLN B 1 67 ? 3.861 14.625 -4.172 1 96.31 67 GLN B O 1
ATOM 1524 N N . ILE B 1 68 ? 5.531 13.547 -3.248 1 95.81 68 ILE B N 1
ATOM 1525 C CA . ILE B 1 68 ? 5.086 12.234 -3.709 1 95.81 68 ILE B CA 1
ATOM 1526 C C . ILE B 1 68 ? 3.707 11.922 -3.133 1 95.81 68 ILE B C 1
ATOM 1528 O O . ILE B 1 68 ? 2.812 11.477 -3.855 1 95.81 68 ILE B O 1
ATOM 1532 N N . LEU B 1 69 ? 3.527 12.156 -1.85 1 94.62 69 LEU B N 1
ATOM 1533 C CA . LEU B 1 69 ? 2.256 11.898 -1.182 1 94.62 69 LEU B CA 1
ATOM 1534 C C . LEU B 1 69 ? 1.157 12.797 -1.731 1 94.62 69 LEU B C 1
ATOM 1536 O O . LEU B 1 69 ? 0.022 12.359 -1.923 1 94.62 69 LEU B O 1
ATOM 1540 N N . LYS B 1 70 ? 1.517 14.008 -1.985 1 94.19 70 LYS B N 1
ATOM 1541 C CA . LYS B 1 70 ? 0.565 14.953 -2.564 1 94.19 70 LYS B CA 1
ATOM 1542 C C . LYS B 1 70 ? 0.151 14.523 -3.969 1 94.19 70 LYS B C 1
ATOM 1544 O O . LYS B 1 70 ? -1.039 14.5 -4.289 1 94.19 70 LYS B O 1
ATOM 1549 N N . ASP B 1 71 ? 1.092 14.141 -4.797 1 93.94 71 ASP B N 1
ATOM 1550 C CA . ASP B 1 71 ? 0.833 13.719 -6.172 1 93.94 71 ASP B CA 1
ATOM 1551 C C . ASP B 1 71 ? -0.008 12.445 -6.211 1 93.94 71 ASP B C 1
ATOM 1553 O O . ASP B 1 71 ? -0.779 12.234 -7.148 1 93.94 71 ASP B O 1
ATOM 1557 N N . ALA B 1 72 ? 0.141 11.672 -5.223 1 93 72 ALA B N 1
ATOM 1558 C CA . ALA B 1 72 ? -0.612 10.43 -5.133 1 93 72 ALA B CA 1
ATOM 1559 C C . ALA B 1 72 ? -2.02 10.672 -4.594 1 93 72 ALA B C 1
ATOM 1561 O O . ALA B 1 72 ? -2.83 9.75 -4.516 1 93 72 ALA B O 1
ATOM 1562 N N . GLY B 1 73 ? -2.283 11.867 -4.125 1 91.88 73 GLY B N 1
ATOM 1563 C CA . GLY B 1 73 ? -3.607 12.234 -3.643 1 91.88 73 GLY B CA 1
ATOM 1564 C C . GLY B 1 73 ? -3.811 11.922 -2.172 1 91.88 73 GLY B C 1
ATOM 1565 O O . GLY B 1 73 ? -4.945 11.789 -1.713 1 91.88 73 GLY B O 1
ATOM 1566 N N . ILE B 1 74 ? -2.828 11.789 -1.435 1 91.56 74 ILE B N 1
ATOM 1567 C CA . ILE B 1 74 ? -2.906 11.445 -0.02 1 91.56 74 ILE B CA 1
ATOM 1568 C C . ILE B 1 74 ? -2.867 12.711 0.828 1 91.56 74 ILE B C 1
ATOM 1570 O O . ILE B 1 74 ? -3.59 12.82 1.822 1 91.56 74 ILE B O 1
ATOM 1574 N N . LEU B 1 75 ? -2.051 13.609 0.408 1 92.19 75 LEU B N 1
ATOM 1575 C CA . LEU B 1 75 ? -1.956 14.891 1.093 1 92.19 75 LEU B CA 1
ATOM 1576 C C . LEU B 1 75 ? -2.51 16.016 0.221 1 92.19 75 LEU B C 1
ATOM 1578 O O . LEU B 1 75 ? -2.449 15.938 -1.008 1 92.19 75 LEU B O 1
ATOM 1582 N N . LYS B 1 76 ? -2.984 16.984 0.852 1 91.31 76 LYS B N 1
ATOM 1583 C CA . LYS B 1 76 ? -3.334 18.25 0.215 1 91.31 76 LYS B CA 1
ATOM 1584 C C . LYS B 1 76 ? -2.539 19.406 0.818 1 91.31 76 LYS B C 1
ATOM 1586 O O . LYS B 1 76 ? -1.872 19.234 1.841 1 91.31 76 LYS B O 1
ATOM 1591 N N . MET B 1 77 ? -2.633 20.5 0.081 1 92.06 77 MET B N 1
ATOM 1592 C CA . MET B 1 77 ? -1.854 21.656 0.511 1 92.06 77 MET B CA 1
ATOM 1593 C C . MET B 1 77 ? -2.707 22.922 0.506 1 92.06 77 MET B C 1
ATOM 1595 O O . MET B 1 77 ? -3.502 23.141 -0.411 1 92.06 77 MET B O 1
ATOM 1599 N N . ARG B 1 78 ? -2.629 23.656 1.519 1 90.25 78 ARG B N 1
ATOM 1600 C CA . ARG B 1 78 ? -3.199 25 1.544 1 90.25 78 ARG B CA 1
ATOM 1601 C C . ARG B 1 78 ? -2.111 26.047 1.735 1 90.25 78 ARG B C 1
ATOM 1603 O O . ARG B 1 78 ? -1.102 25.797 2.395 1 90.25 78 ARG B O 1
ATOM 1610 N N . ARG B 1 79 ? -2.439 27.188 1.182 1 90.44 79 ARG B N 1
ATOM 1611 C CA . ARG B 1 79 ? -1.462 28.281 1.235 1 90.44 79 ARG B CA 1
ATOM 1612 C C . ARG B 1 79 ? -1.986 29.453 2.057 1 90.44 79 ARG B C 1
ATOM 1614 O O . ARG B 1 79 ? -3.15 29.828 1.93 1 90.44 79 ARG B O 1
ATOM 1621 N N . GLU B 1 80 ? -1.182 29.906 2.916 1 88.62 80 GLU B N 1
ATOM 1622 C CA . GLU B 1 80 ? -1.41 31.141 3.656 1 88.62 80 GLU B CA 1
ATOM 1623 C C . GLU B 1 80 ? -0.241 32.094 3.492 1 88.62 80 GLU B C 1
ATOM 1625 O O . GLU B 1 80 ? 0.782 31.969 4.168 1 88.62 80 GLU B O 1
ATOM 1630 N N . GLY B 1 81 ? -0.502 33.094 2.691 1 91.12 81 GLY B N 1
ATOM 1631 C CA . GLY B 1 81 ? 0.625 33.938 2.355 1 91.12 81 GLY B CA 1
ATOM 1632 C C . GLY B 1 81 ? 1.749 33.219 1.657 1 91.12 81 GLY B C 1
ATOM 1633 O O . GLY B 1 81 ? 1.541 32.625 0.602 1 91.12 81 GLY B O 1
ATOM 1634 N N . THR B 1 82 ? 2.932 33.156 2.318 1 90.38 82 THR B N 1
ATOM 1635 C CA . THR B 1 82 ? 4.086 32.469 1.753 1 90.38 82 THR B CA 1
ATOM 1636 C C . THR B 1 82 ? 4.285 31.125 2.424 1 90.38 82 THR B C 1
ATOM 1638 O O . THR B 1 82 ? 5.262 30.422 2.146 1 90.38 82 THR B O 1
ATOM 1641 N N . LYS B 1 83 ? 3.338 30.797 3.285 1 91.94 83 LYS B N 1
ATOM 1642 C CA . LYS B 1 83 ? 3.459 29.547 4.055 1 91.94 83 LYS B CA 1
ATOM 1643 C C . LYS B 1 83 ? 2.588 28.453 3.461 1 91.94 83 LYS B C 1
ATOM 1645 O O . LYS B 1 83 ? 1.427 28.688 3.119 1 91.94 83 LYS B O 1
ATOM 1650 N N . ASN B 1 84 ? 3.238 27.25 3.25 1 93.31 84 ASN B N 1
ATOM 1651 C CA . ASN B 1 84 ? 2.506 26.078 2.795 1 93.31 84 ASN B CA 1
ATOM 1652 C C . ASN B 1 84 ? 2.219 25.125 3.945 1 93.31 84 ASN B C 1
ATOM 1654 O O . ASN B 1 84 ? 3.121 24.781 4.711 1 93.31 84 ASN B O 1
ATOM 1658 N N . TYR B 1 85 ? 0.898 24.766 4.062 1 92.75 85 TYR B N 1
ATOM 1659 C CA . TYR B 1 85 ? 0.456 23.812 5.07 1 92.75 85 TYR B CA 1
ATOM 1660 C C . TYR B 1 85 ? -0.058 22.531 4.422 1 92.75 85 TYR B C 1
ATOM 1662 O O . TYR B 1 85 ? -0.944 22.578 3.566 1 92.75 85 TYR B O 1
ATOM 1670 N N . TYR B 1 86 ? 0.527 21.406 4.867 1 92.5 86 TYR B N 1
ATOM 1671 C CA . TYR B 1 86 ? 0.154 20.125 4.312 1 92.5 86 TYR B CA 1
ATOM 1672 C C . TYR B 1 86 ? -0.679 19.312 5.305 1 92.5 86 TYR B C 1
ATOM 1674 O O . TYR B 1 86 ? -0.395 19.312 6.504 1 92.5 86 TYR B O 1
ATOM 1682 N N . TYR B 1 87 ? -1.741 18.734 4.793 1 87.56 87 TYR B N 1
ATOM 1683 C CA . TYR B 1 87 ? -2.629 17.969 5.664 1 87.56 87 TYR B CA 1
ATOM 1684 C C . TYR B 1 87 ? -3.166 16.734 4.953 1 87.56 87 TYR B C 1
ATOM 1686 O O . TYR B 1 87 ? -3.215 16.688 3.723 1 87.56 87 TYR B O 1
ATOM 1694 N N . PHE B 1 88 ? -3.521 15.773 5.738 1 84.69 88 PHE B N 1
ATOM 1695 C CA . PHE B 1 88 ? -4.07 14.531 5.215 1 84.69 88 PHE B CA 1
ATOM 1696 C C . PHE B 1 88 ? -5.465 14.75 4.645 1 84.69 88 PHE B C 1
ATOM 1698 O O . PHE B 1 88 ? -6.34 15.305 5.32 1 84.69 88 PHE B O 1
ATOM 1705 N N . ASP B 1 89 ? -5.637 14.492 3.502 1 82.25 89 ASP B N 1
ATOM 1706 C CA . ASP B 1 89 ? -6.918 14.484 2.799 1 82.25 89 ASP B CA 1
ATOM 1707 C C . ASP B 1 89 ? -6.844 13.633 1.53 1 82.25 89 ASP B C 1
ATOM 1709 O O . ASP B 1 89 ? -6.586 14.156 0.444 1 82.25 89 ASP B O 1
ATOM 1713 N N . ALA B 1 90 ? -7.098 12.406 1.786 1 81.44 90 ALA B N 1
ATOM 1714 C CA . ALA B 1 90 ? -6.961 11.477 0.664 1 81.44 90 ALA B CA 1
ATOM 1715 C C . ALA B 1 90 ? -8.039 11.727 -0.385 1 81.44 90 ALA B C 1
ATOM 1717 O O . ALA B 1 90 ? -9.195 12 -0.046 1 81.44 90 ALA B O 1
ATOM 1718 N N . ASP B 1 91 ? -7.559 11.719 -1.624 1 86.69 91 ASP B N 1
ATOM 1719 C CA . ASP B 1 91 ? -8.516 11.734 -2.723 1 86.69 91 ASP B CA 1
ATOM 1720 C C . ASP B 1 91 ? -9.531 10.594 -2.586 1 86.69 91 ASP B C 1
ATOM 1722 O O . ASP B 1 91 ? -9.156 9.422 -2.572 1 86.69 91 ASP B O 1
ATOM 1726 N N . MET B 1 92 ? -10.734 10.977 -2.547 1 87.31 92 MET B N 1
ATOM 1727 C CA . MET B 1 92 ? -11.797 10.016 -2.25 1 87.31 92 MET B CA 1
ATOM 1728 C C . MET B 1 92 ? -11.906 8.969 -3.354 1 87.31 92 MET B C 1
ATOM 1730 O O . MET B 1 92 ? -12.195 7.805 -3.084 1 87.31 92 MET B O 1
ATOM 1734 N N . ASP B 1 93 ? -11.672 9.383 -4.555 1 90.12 93 ASP B N 1
ATOM 1735 C CA . ASP B 1 93 ? -11.75 8.438 -5.66 1 90.12 93 ASP B CA 1
ATOM 1736 C C . ASP B 1 93 ? -10.672 7.363 -5.543 1 90.12 93 ASP B C 1
ATOM 1738 O O . ASP B 1 93 ? -10.953 6.176 -5.695 1 90.12 93 ASP B O 1
ATOM 1742 N N . SER B 1 94 ? -9.516 7.828 -5.309 1 90.44 94 SER B N 1
ATOM 1743 C CA . SER B 1 94 ? -8.406 6.891 -5.168 1 90.44 94 SER B CA 1
ATOM 1744 C C . SER B 1 94 ? -8.609 5.965 -3.973 1 90.44 94 SER B C 1
ATOM 1746 O O . SER B 1 94 ? -8.359 4.762 -4.062 1 90.44 94 SER B O 1
ATOM 1748 N N . LEU B 1 95 ? -9.016 6.523 -2.885 1 91.81 95 LEU B N 1
ATOM 1749 C CA . LEU B 1 95 ? -9.273 5.742 -1.68 1 91.81 95 LEU B CA 1
ATOM 1750 C C . LEU B 1 95 ? -10.375 4.715 -1.923 1 91.81 95 LEU B C 1
ATOM 1752 O O . LEU B 1 95 ? -10.242 3.557 -1.52 1 91.81 95 LEU B O 1
ATOM 1756 N N . ASN B 1 96 ? -11.398 5.117 -2.605 1 93.69 96 ASN B N 1
ATOM 1757 C CA . ASN B 1 96 ? -12.508 4.215 -2.896 1 93.69 96 ASN B CA 1
ATOM 1758 C C . ASN B 1 96 ? -12.078 3.084 -3.828 1 93.69 96 ASN B C 1
ATOM 1760 O O . ASN B 1 96 ? -12.516 1.941 -3.666 1 93.69 96 ASN B O 1
ATOM 1764 N N . ARG B 1 97 ? -11.312 3.412 -4.742 1 94.06 97 ARG B N 1
ATOM 1765 C CA . ARG B 1 97 ? -10.805 2.385 -5.645 1 94.06 97 ARG B CA 1
ATOM 1766 C C . ARG B 1 97 ? -9.977 1.352 -4.883 1 94.06 97 ARG B C 1
ATOM 1768 O O . ARG B 1 97 ? -10.102 0.15 -5.125 1 94.06 97 ARG B O 1
ATOM 1775 N N . LEU B 1 98 ? -9.156 1.818 -4.008 1 94.62 98 LEU B N 1
ATOM 1776 C CA . LEU B 1 98 ? -8.344 0.929 -3.189 1 94.62 98 LEU B CA 1
ATOM 1777 C C . LEU B 1 98 ? -9.219 0.03 -2.324 1 94.62 98 LEU B C 1
ATOM 1779 O O . LEU B 1 98 ? -8.992 -1.179 -2.246 1 94.62 98 LEU B O 1
ATOM 1783 N N . LEU B 1 99 ? -10.188 0.625 -1.707 1 95.69 99 LEU B N 1
ATOM 1784 C CA . LEU B 1 99 ? -11.117 -0.12 -0.865 1 95.69 99 LEU B CA 1
ATOM 1785 C C . LEU B 1 99 ? -11.844 -1.188 -1.672 1 95.69 99 LEU B C 1
ATOM 1787 O O . LEU B 1 99 ? -11.953 -2.338 -1.235 1 95.69 99 LEU B O 1
ATOM 1791 N N . GLN B 1 100 ? -12.289 -0.781 -2.76 1 95.94 100 GLN B N 1
ATOM 1792 C CA . GLN B 1 100 ? -13.016 -1.708 -3.617 1 95.94 100 GLN B CA 1
ATOM 1793 C C . GLN B 1 100 ? -12.133 -2.871 -4.051 1 95.94 100 GLN B C 1
ATOM 1795 O O . GLN B 1 100 ? -12.562 -4.023 -4.051 1 95.94 100 GLN B O 1
ATOM 1800 N N . MET B 1 101 ? -11.016 -2.525 -4.445 1 95.69 101 MET B N 1
ATOM 1801 C CA . MET B 1 101 ? -10.07 -3.557 -4.867 1 95.69 101 MET B CA 1
ATOM 1802 C C . MET B 1 101 ? -9.789 -4.535 -3.732 1 95.69 101 MET B C 1
ATOM 1804 O O . MET B 1 101 ? -9.82 -5.75 -3.934 1 95.69 101 MET B O 1
ATOM 1808 N N . LEU B 1 102 ? -9.523 -4.07 -2.576 1 94.69 102 LEU B N 1
ATOM 1809 C CA . LEU B 1 102 ? -9.219 -4.926 -1.435 1 94.69 102 LEU B CA 1
ATOM 1810 C C . LEU B 1 102 ? -10.422 -5.785 -1.062 1 94.69 102 LEU B C 1
ATOM 1812 O O . LEU B 1 102 ? -10.266 -6.941 -0.67 1 94.69 102 LEU B O 1
ATOM 1816 N N . GLU B 1 103 ? -11.57 -5.18 -1.103 1 95.44 103 GLU B N 1
ATOM 1817 C CA . GLU B 1 103 ? -12.789 -5.945 -0.846 1 95.44 103 GLU B CA 1
ATOM 1818 C C . GLU B 1 103 ? -12.945 -7.078 -1.857 1 95.44 103 GLU B C 1
ATOM 1820 O O . GLU B 1 103 ? -13.32 -8.195 -1.493 1 95.44 103 GLU B O 1
ATOM 1825 N N . HIS B 1 104 ? -12.703 -6.738 -3.074 1 94.38 104 HIS B N 1
ATOM 1826 C CA . HIS B 1 104 ? -12.773 -7.762 -4.109 1 94.38 104 HIS B CA 1
ATOM 1827 C C . HIS B 1 104 ? -11.734 -8.852 -3.873 1 94.38 104 HIS B C 1
ATOM 1829 O O . HIS B 1 104 ? -12.023 -10.039 -4.02 1 94.38 104 HIS B O 1
ATOM 1835 N N . ALA B 1 105 ? -10.547 -8.484 -3.551 1 92.25 105 ALA B N 1
ATOM 1836 C CA . ALA B 1 105 ? -9.508 -9.453 -3.232 1 92.25 105 ALA B CA 1
ATOM 1837 C C . ALA B 1 105 ? -9.953 -10.398 -2.123 1 92.25 105 ALA B C 1
ATOM 1839 O O . ALA B 1 105 ? -9.766 -11.617 -2.219 1 92.25 105 ALA B O 1
ATOM 1840 N N . LYS B 1 106 ? -10.492 -9.82 -1.08 1 91.5 106 LYS B N 1
ATOM 1841 C CA . LYS B 1 106 ? -11.008 -10.617 0.029 1 91.5 106 LYS B CA 1
ATOM 1842 C C . LYS B 1 106 ? -12.016 -11.648 -0.46 1 91.5 106 LYS B C 1
ATOM 1844 O O . LYS B 1 106 ? -11.945 -12.82 -0.089 1 91.5 106 LYS B O 1
ATOM 1849 N N . ARG B 1 107 ? -12.922 -11.242 -1.295 1 91.19 107 ARG B N 1
ATOM 1850 C CA . ARG B 1 107 ? -13.953 -12.125 -1.824 1 91.19 107 ARG B CA 1
ATOM 1851 C C . ARG B 1 107 ? -13.336 -13.242 -2.658 1 91.19 107 ARG B C 1
ATOM 1853 O O . ARG B 1 107 ? -13.742 -14.406 -2.543 1 91.19 107 ARG B O 1
ATOM 1860 N N . VAL B 1 108 ? -12.43 -12.891 -3.482 1 86.81 108 VAL B N 1
ATOM 1861 C CA . VAL B 1 108 ? -11.766 -13.875 -4.34 1 86.81 108 VAL B CA 1
ATOM 1862 C C . VAL B 1 108 ? -11.062 -14.922 -3.477 1 86.81 108 VAL B C 1
ATOM 1864 O O . VAL B 1 108 ? -11.188 -16.125 -3.725 1 86.81 108 VAL B O 1
ATOM 1867 N N . MET B 1 109 ? -10.383 -14.492 -2.502 1 84.25 109 MET B N 1
ATOM 1868 C CA . MET B 1 109 ? -9.648 -15.406 -1.64 1 84.25 109 MET B CA 1
ATOM 1869 C C . MET B 1 109 ? -10.594 -16.328 -0.886 1 84.25 109 MET B C 1
ATOM 1871 O O . MET B 1 109 ? -10.266 -17.484 -0.635 1 84.25 109 MET B O 1
ATOM 1875 N N . GLU B 1 110 ? -11.68 -15.789 -0.505 1 85.75 110 GLU B N 1
ATOM 1876 C CA . GLU B 1 110 ? -12.664 -16.594 0.225 1 85.75 110 GLU B CA 1
ATOM 1877 C C . GLU B 1 110 ? -13.328 -17.609 -0.687 1 85.75 110 GLU B C 1
ATOM 1879 O O . GLU B 1 110 ? -13.828 -18.641 -0.217 1 85.75 110 GLU B O 1
ATOM 1884 N N . SER B 1 111 ? -13.344 -17.266 -1.941 1 83.94 111 SER B N 1
ATOM 1885 C CA . SER B 1 111 ? -14.055 -18.125 -2.885 1 83.94 111 SER B CA 1
ATOM 1886 C C . SER B 1 111 ? -13.133 -19.188 -3.471 1 83.94 111 SER B C 1
ATOM 1888 O O . SER B 1 111 ? -13.602 -20.172 -4.047 1 83.94 111 SER B O 1
ATOM 1890 N N . LEU B 1 112 ? -11.883 -19 -3.381 1 78 112 LEU B N 1
ATOM 1891 C CA . LEU B 1 112 ? -10.93 -19.938 -3.963 1 78 112 LEU B CA 1
ATOM 1892 C C . LEU B 1 112 ? -10.852 -21.219 -3.131 1 78 112 LEU B C 1
ATOM 1894 O O . LEU B 1 112 ? -10.984 -21.172 -1.904 1 78 112 LEU B O 1
ATOM 1898 N N . PRO B 1 113 ? -10.773 -22.328 -3.826 1 76.12 113 PRO B N 1
ATOM 1899 C CA . PRO B 1 113 ? -10.633 -23.594 -3.102 1 76.12 113 PRO B CA 1
ATOM 1900 C C . PRO B 1 113 ? -9.312 -23.688 -2.34 1 76.12 113 PRO B C 1
ATOM 1902 O O . PRO B 1 113 ? -8.406 -22.875 -2.561 1 76.12 113 PRO B O 1
ATOM 1905 N N . ASP B 1 114 ? -9.258 -24.594 -1.291 1 76.44 114 ASP B N 1
ATOM 1906 C CA . ASP B 1 114 ? -8.023 -24.828 -0.553 1 76.44 114 ASP B CA 1
ATOM 1907 C C . ASP B 1 114 ? -6.898 -25.281 -1.49 1 76.44 114 ASP B C 1
ATOM 1909 O O . ASP B 1 114 ? -7.027 -26.281 -2.189 1 76.44 114 ASP B O 1
ATOM 1913 N N . ARG B 1 115 ? -5.941 -24.516 -1.603 1 74.62 115 ARG B N 1
ATOM 1914 C CA . ARG B 1 115 ? -4.859 -24.75 -2.551 1 74.62 115 ARG B CA 1
ATOM 1915 C C . ARG B 1 115 ? -3.613 -25.281 -1.842 1 74.62 115 ARG B C 1
ATOM 1917 O O . ARG B 1 115 ? -2.537 -25.344 -2.439 1 74.62 115 ARG B O 1
ATOM 1924 N N . SER B 1 116 ? -3.756 -25.469 -0.559 1 73.56 116 SER B N 1
ATOM 1925 C CA . SER B 1 116 ? -2.613 -25.953 0.208 1 73.56 116 SER B CA 1
ATOM 1926 C C . SER B 1 116 ? -2.246 -27.391 -0.193 1 73.56 116 SER B C 1
ATOM 1928 O O . SER B 1 116 ? -1.113 -27.828 0.022 1 73.56 116 SER B O 1
ATOM 1930 N N . GLY B 1 117 ? -3.344 -28.047 -0.687 1 66.56 117 GLY B N 1
ATOM 1931 C CA . GLY B 1 117 ? -3.133 -29.422 -1.132 1 66.56 117 GLY B CA 1
ATOM 1932 C C . GLY B 1 117 ? -3.244 -29.578 -2.637 1 66.56 117 GLY B C 1
ATOM 1933 O O . GLY B 1 117 ? -3.27 -28.594 -3.371 1 66.56 117 GLY B O 1
ATOM 1934 N N . ASN B 1 118 ? -2.869 -30.734 -3.232 1 57.88 118 ASN B N 1
ATOM 1935 C CA . ASN B 1 118 ? -2.906 -31.109 -4.645 1 57.88 118 ASN B CA 1
ATOM 1936 C C . ASN B 1 118 ? -4.316 -31 -5.215 1 57.88 118 ASN B C 1
ATOM 1938 O O . ASN B 1 118 ? -4.605 -31.547 -6.281 1 57.88 118 ASN B O 1
ATOM 1942 N N . THR B 1 119 ? -5.07 -30.5 -4.398 1 52.97 119 THR B N 1
ATOM 1943 C CA . THR B 1 119 ? -6.461 -30.672 -4.801 1 52.97 119 THR B CA 1
ATOM 1944 C C . THR B 1 119 ? -6.789 -29.766 -5.992 1 52.97 119 THR B C 1
ATOM 1946 O O . THR B 1 119 ? -7.824 -29.938 -6.641 1 52.97 119 THR B O 1
ATOM 1949 N N . CYS B 1 120 ? -6.312 -28.656 -6.086 1 53.5 120 CYS B N 1
ATOM 1950 C CA . CYS B 1 120 ? -6.75 -27.844 -7.215 1 53.5 120 CYS B CA 1
ATOM 1951 C C . CYS B 1 120 ? -6.586 -28.594 -8.531 1 53.5 120 CYS B C 1
ATOM 1953 O O . CYS B 1 120 ? -7.25 -28.281 -9.516 1 53.5 120 CYS B O 1
ATOM 1955 N N . LEU B 1 121 ? -5.637 -29.594 -8.672 1 48.66 121 LEU B N 1
ATOM 1956 C CA . LEU B 1 121 ? -5.379 -30.359 -9.883 1 48.66 121 LEU B CA 1
ATOM 1957 C C . LEU B 1 121 ? -6.559 -31.266 -10.211 1 48.66 121 LEU B C 1
ATOM 1959 O O . LEU B 1 121 ? -6.676 -31.75 -11.336 1 48.66 121 LEU B O 1
ATOM 1963 N N . GLN B 1 122 ? -7.168 -31.844 -9.234 1 43.56 122 GLN B N 1
ATOM 1964 C CA . GLN B 1 122 ? -8.055 -32.906 -9.672 1 43.56 122 GLN B CA 1
ATOM 1965 C C . GLN B 1 122 ? -9.312 -32.344 -10.328 1 43.56 122 GLN B C 1
ATOM 1967 O O . GLN B 1 122 ? -10.141 -33.125 -10.844 1 43.56 122 GLN B O 1
ATOM 1972 N N . LYS B 1 123 ? -9.648 -31.078 -10.211 1 40.69 123 LYS B N 1
ATOM 1973 C CA . LYS B 1 123 ? -10.828 -30.938 -11.062 1 40.69 123 LYS B CA 1
ATOM 1974 C C . LYS B 1 123 ? -10.438 -30.531 -12.477 1 40.69 123 LYS B C 1
ATOM 1976 O O . LYS B 1 123 ? -9.523 -29.734 -12.664 1 40.69 123 LYS B O 1
#

Radius of gyration: 20.21 Å; Cα contacts (8 Å, |Δi|>4): 315; chains: 2; bounding box: 33×67×38 Å